Protein AF-A0A090XAC2-F1 (afdb_monomer_lite)

Foldseek 3Di:
DVVLQVLLVCQLVLLVVLLVQQPPDDPPNQVSLLVSLLVLLVNLLSLSHPLPDVSNLVNLVVLLVLLLDPPRDLSNNLSSLSSLLSNLVSLLVDPDDDPNLVSSVVSLLVNLVVLVVCLVVVVVSSVLSNLLNLLSLCSSCVVVLQPPPCDDSVNCSSLVSLVVQCPRPDVVSNVSNVVVVVVSVVVCVVVVDPVSVVVVVVSDDDDDPPPPVPDDPDD

Radius of gyration: 18.85 Å; chains: 1; bounding box: 32×55×41 Å

Structure (mmCIF, N/CA/C/O backbone):
data_AF-A0A090XAC2-F1
#
_entry.id   AF-A0A090XAC2-F1
#
loop_
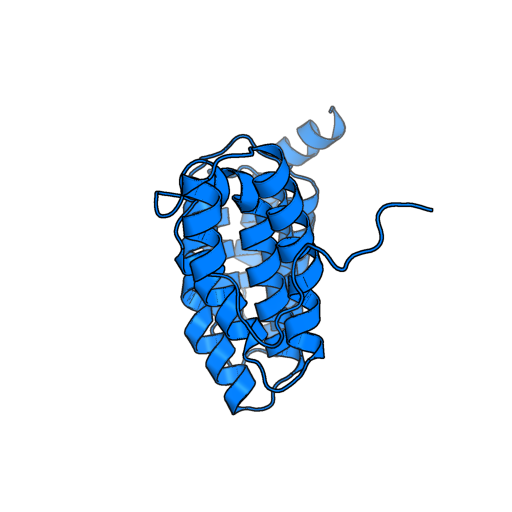_atom_site.group_PDB
_atom_site.id
_atom_site.type_symbol
_atom_site.label_atom_id
_atom_site.label_alt_id
_atom_site.label_comp_id
_atom_site.label_asym_id
_atom_site.label_entity_id
_atom_site.label_seq_id
_atom_site.pdbx_PDB_ins_code
_atom_site.Cartn_x
_atom_site.Cartn_y
_atom_site.Cartn_z
_atom_site.occupancy
_atom_site.B_iso_or_equiv
_atom_site.auth_seq_id
_atom_site.auth_comp_id
_atom_site.auth_asym_id
_atom_site.auth_atom_id
_atom_site.pdbx_PDB_model_num
ATOM 1 N N . ASN A 1 1 ? -3.288 13.180 22.551 1.00 72.00 1 ASN A N 1
ATOM 2 C CA . ASN A 1 1 ? -1.812 13.164 22.715 1.00 72.00 1 ASN A CA 1
ATOM 3 C C . ASN A 1 1 ? -1.368 14.506 22.179 1.00 72.00 1 ASN A C 1
ATOM 5 O O . ASN A 1 1 ? -1.498 14.713 20.980 1.00 72.00 1 ASN A O 1
ATOM 9 N N . GLU A 1 2 ? -0.973 15.429 23.055 1.00 82.00 2 GLU A N 1
ATOM 10 C CA . GLU A 1 2 ? -0.862 16.871 22.757 1.00 82.00 2 GLU A CA 1
ATOM 11 C C . GLU A 1 2 ? -0.012 17.164 21.508 1.00 82.00 2 GLU A C 1
ATOM 13 O O . GLU A 1 2 ? -0.343 18.029 20.703 1.00 82.00 2 GLU A O 1
ATOM 18 N N . VAL A 1 3 ? 1.032 16.365 21.275 1.00 85.62 3 VAL A N 1
ATOM 19 C CA . VAL A 1 3 ? 1.876 16.473 20.078 1.00 85.62 3 VAL A CA 1
ATOM 20 C C . VAL A 1 3 ? 1.097 16.151 18.797 1.00 85.62 3 VAL A C 1
ATOM 22 O O . VAL A 1 3 ? 1.146 16.926 17.850 1.00 85.62 3 VAL A O 1
ATOM 25 N N . ILE A 1 4 ? 0.334 15.055 18.754 1.00 86.50 4 ILE A N 1
ATOM 26 C CA . ILE A 1 4 ? -0.442 14.658 17.561 1.00 86.50 4 ILE A CA 1
ATOM 27 C C . ILE A 1 4 ? -1.494 15.723 17.219 1.00 86.50 4 ILE A C 1
ATOM 29 O O . ILE A 1 4 ? -1.725 16.019 16.047 1.00 86.50 4 ILE A O 1
ATOM 33 N N . GLU A 1 5 ? -2.085 16.355 18.232 1.00 86.81 5 GLU A N 1
ATOM 34 C CA . GLU A 1 5 ? -3.056 17.439 18.050 1.00 86.81 5 GLU A CA 1
ATOM 35 C C . GLU A 1 5 ? -2.420 18.661 17.371 1.00 86.81 5 GLU A C 1
ATOM 37 O O . GLU A 1 5 ? -3.006 19.216 16.441 1.00 86.81 5 GLU A O 1
ATOM 42 N N . ILE A 1 6 ? -1.188 19.027 17.746 1.00 90.25 6 ILE A N 1
ATOM 43 C CA . ILE A 1 6 ? -0.428 20.105 17.089 1.00 90.25 6 ILE A CA 1
ATOM 44 C C . ILE A 1 6 ? -0.129 19.756 15.625 1.00 90.25 6 ILE A C 1
ATOM 46 O O . ILE A 1 6 ? -0.307 20.594 14.741 1.00 90.25 6 ILE A O 1
ATOM 50 N N . PHE A 1 7 ? 0.285 18.519 15.338 1.00 90.62 7 PHE A N 1
ATOM 51 C CA . PHE A 1 7 ? 0.523 18.079 13.958 1.00 90.62 7 PHE A CA 1
ATOM 52 C C . PHE A 1 7 ? -0.768 18.103 13.129 1.00 90.62 7 PHE A C 1
ATOM 54 O O . PHE A 1 7 ? -0.762 18.549 11.982 1.00 90.62 7 PHE A O 1
ATOM 61 N N . THR A 1 8 ? -1.892 17.714 13.729 1.00 89.44 8 THR A N 1
ATOM 62 C CA . THR A 1 8 ? -3.201 17.717 13.063 1.00 89.44 8 THR A CA 1
ATOM 63 C C . THR A 1 8 ? -3.612 19.126 12.629 1.00 89.44 8 THR A C 1
ATOM 65 O O . THR A 1 8 ? -4.166 19.293 11.540 1.00 89.44 8 THR A O 1
ATOM 68 N N . GLN A 1 9 ? -3.282 20.156 13.420 1.00 91.00 9 GLN A N 1
ATOM 69 C CA . GLN A 1 9 ? -3.573 21.561 13.099 1.00 91.00 9 GLN A CA 1
ATOM 70 C C . GLN A 1 9 ? -2.829 22.076 11.860 1.00 91.00 9 GLN A C 1
ATOM 72 O O . GLN A 1 9 ? -3.341 22.965 11.180 1.00 91.00 9 GLN A O 1
ATOM 77 N N . VAL A 1 10 ? -1.641 21.532 11.570 1.00 92.94 10 VAL A N 1
ATOM 78 C CA . VAL A 1 10 ? -0.806 21.953 10.430 1.00 92.94 10 VAL A CA 1
ATOM 79 C C . VAL A 1 10 ? -0.877 20.995 9.229 1.00 92.94 10 VAL A C 1
ATOM 81 O O . VAL A 1 10 ? -0.249 21.233 8.196 1.00 92.94 10 VAL A O 1
ATOM 84 N N . SER A 1 11 ? -1.622 19.892 9.359 1.00 92.75 11 SER A N 1
ATOM 85 C CA . SER A 1 11 ? -1.677 18.813 8.364 1.00 92.75 11 SER A CA 1
ATOM 86 C C . SER A 1 11 ? -2.184 19.280 6.995 1.00 92.75 11 SER A C 1
ATOM 88 O O . SER A 1 11 ? -1.594 18.933 5.973 1.00 92.75 11 SER A O 1
ATOM 90 N N . SER A 1 12 ? -3.215 20.129 6.957 1.00 91.81 12 SER A N 1
ATOM 91 C CA . SER A 1 12 ? -3.799 20.628 5.704 1.00 91.81 12 SER A CA 1
ATOM 92 C C . SER A 1 12 ? -2.825 21.516 4.921 1.00 91.81 12 SER A C 1
ATOM 94 O O . SER A 1 12 ? -2.721 21.400 3.700 1.00 91.81 12 SER A O 1
ATOM 96 N N . GLN A 1 13 ? -2.037 22.353 5.605 1.00 94.06 13 GLN A N 1
ATOM 97 C CA . GLN A 1 13 ? -1.001 23.172 4.970 1.00 94.06 13 GLN A CA 1
ATOM 98 C C . GLN A 1 13 ? 0.112 22.297 4.389 1.00 94.06 13 GLN A C 1
ATOM 100 O O . GLN A 1 13 ? 0.636 22.595 3.315 1.00 94.06 13 GLN A O 1
ATOM 105 N N . VAL A 1 14 ? 0.460 21.201 5.069 1.00 95.38 14 VAL A N 1
ATOM 106 C CA . VAL A 1 14 ? 1.445 20.242 4.559 1.00 95.38 14 VAL A CA 1
ATOM 107 C C . VAL A 1 14 ? 0.913 19.523 3.325 1.00 95.38 14 VAL A C 1
ATOM 109 O O . VAL A 1 14 ? 1.613 19.477 2.318 1.00 95.38 14 VAL A O 1
ATOM 112 N N . VAL A 1 15 ? -0.322 19.024 3.349 1.00 94.50 15 VAL A N 1
ATOM 113 C CA . VAL A 1 15 ? -0.948 18.370 2.188 1.00 94.50 15 VAL A CA 1
ATOM 114 C C . VAL A 1 15 ? -0.987 19.314 0.978 1.00 94.50 15 VAL A C 1
ATOM 116 O O . VAL A 1 15 ? -0.597 18.921 -0.122 1.00 94.50 15 VAL A O 1
ATOM 119 N N . GLN A 1 16 ? -1.360 20.581 1.177 1.00 93.81 16 GLN A N 1
ATOM 120 C CA . GLN A 1 16 ? -1.344 21.599 0.117 1.00 93.81 16 GLN A CA 1
ATOM 121 C C . GLN A 1 16 ? 0.066 21.860 -0.429 1.00 93.81 16 GLN A C 1
ATOM 123 O O . GLN A 1 16 ? 0.254 21.957 -1.644 1.00 93.81 16 GLN A O 1
ATOM 128 N N . LEU A 1 17 ? 1.069 21.946 0.450 1.00 94.44 17 LEU A N 1
ATOM 129 C CA . LEU A 1 17 ? 2.465 22.099 0.044 1.00 94.44 17 LEU A CA 1
ATOM 130 C C . LEU A 1 17 ? 2.929 20.906 -0.800 1.00 94.44 17 LEU A C 1
ATOM 132 O O . LEU A 1 17 ? 3.567 21.102 -1.833 1.00 94.44 17 LEU A O 1
ATOM 136 N N . LEU A 1 18 ? 2.596 19.681 -0.387 1.00 95.31 18 LEU A N 1
ATOM 137 C CA . LEU A 1 18 ? 2.943 18.465 -1.121 1.00 95.31 18 LEU A CA 1
ATOM 138 C C . LEU A 1 18 ? 2.287 18.433 -2.511 1.00 95.31 18 LEU A C 1
ATOM 140 O O . LEU A 1 18 ? 2.971 18.106 -3.482 1.00 95.31 18 LEU A O 1
ATOM 144 N N . ASP A 1 19 ? 1.018 18.839 -2.637 1.00 93.00 19 ASP A N 1
ATOM 145 C CA . ASP A 1 19 ? 0.327 18.931 -3.936 1.00 93.00 19 ASP A CA 1
ATOM 146 C C . ASP A 1 19 ? 0.993 19.973 -4.855 1.00 93.00 19 ASP A C 1
ATOM 148 O O . ASP A 1 19 ? 1.300 19.689 -6.016 1.00 93.00 19 ASP A O 1
ATOM 152 N N . ALA A 1 20 ? 1.330 21.153 -4.326 1.00 92.44 20 ALA A N 1
ATOM 153 C CA . ALA A 1 20 ? 2.065 22.177 -5.072 1.00 92.44 20 ALA A CA 1
ATOM 154 C C . ALA A 1 20 ? 3.474 21.703 -5.489 1.00 92.44 20 ALA A C 1
ATOM 156 O O . ALA A 1 20 ? 3.952 21.990 -6.596 1.00 92.44 20 ALA A O 1
ATOM 157 N N . CYS A 1 21 ? 4.150 20.937 -4.627 1.00 92.38 21 CYS A N 1
ATOM 158 C CA . CYS A 1 21 ? 5.439 20.329 -4.935 1.00 92.38 21 CYS A CA 1
ATOM 159 C C . CYS A 1 21 ? 5.349 19.281 -6.047 1.00 92.38 21 CYS A C 1
ATOM 161 O O . CYS A 1 21 ? 6.326 19.145 -6.775 1.00 92.38 21 CYS A O 1
ATOM 163 N N . LEU A 1 22 ? 4.230 18.571 -6.223 1.00 89.88 22 LEU A N 1
ATOM 164 C CA . LEU A 1 22 ? 4.050 17.665 -7.366 1.00 89.88 22 LEU A CA 1
ATOM 165 C C . LEU A 1 22 ? 3.823 18.433 -8.675 1.00 89.88 22 LEU A C 1
ATOM 167 O O . LEU A 1 22 ? 4.396 18.077 -9.703 1.00 89.88 22 LEU A O 1
ATOM 171 N N . GLN A 1 23 ? 3.052 19.521 -8.640 1.00 86.69 23 GLN A N 1
ATOM 172 C CA . GLN A 1 23 ? 2.638 20.257 -9.846 1.00 86.69 23 GLN A CA 1
ATOM 173 C C . GLN A 1 23 ? 3.733 21.123 -10.486 1.00 86.69 23 GLN A C 1
ATOM 175 O O . GLN A 1 23 ? 3.682 21.419 -11.676 1.00 86.69 23 GLN A O 1
ATOM 180 N N . SER A 1 24 ? 4.735 21.548 -9.719 1.00 79.75 24 SER A N 1
ATOM 181 C CA . SER A 1 24 ? 5.757 22.526 -10.132 1.00 79.75 24 SER A CA 1
ATOM 182 C C . SER A 1 24 ? 6.845 21.935 -11.057 1.00 79.75 24 SER A C 1
ATOM 184 O O . SER A 1 24 ? 8.020 21.938 -10.709 1.00 79.75 24 SER A O 1
ATOM 186 N N . GLY A 1 25 ? 6.491 21.272 -12.160 1.00 61.94 25 GLY A N 1
ATOM 187 C CA . GLY A 1 25 ? 7.416 20.464 -12.983 1.00 61.94 25 GLY A CA 1
ATOM 188 C C . GLY A 1 25 ? 8.690 21.181 -13.474 1.00 61.94 25 GLY A C 1
ATOM 189 O O . GLY A 1 25 ? 8.605 22.216 -14.126 1.00 61.94 25 GLY A O 1
ATOM 190 N N . THR A 1 26 ? 9.867 20.598 -13.195 1.00 60.16 26 THR A N 1
ATOM 191 C CA . THR A 1 26 ? 11.190 20.890 -13.809 1.00 60.16 26 THR A CA 1
ATOM 192 C C . THR A 1 26 ? 12.039 19.599 -13.855 1.00 60.16 26 THR A C 1
ATOM 194 O O . THR A 1 26 ? 11.618 18.591 -13.286 1.00 60.16 26 THR A O 1
ATOM 197 N N . ASP A 1 27 ? 13.226 19.629 -14.489 1.00 53.84 27 ASP A N 1
ATOM 198 C CA . ASP A 1 27 ? 14.170 18.526 -14.828 1.00 53.84 27 ASP A CA 1
ATOM 199 C C . ASP A 1 27 ? 14.549 17.488 -13.727 1.00 53.84 27 ASP A C 1
ATOM 201 O O . ASP A 1 27 ? 15.339 16.580 -13.974 1.00 53.84 27 ASP A O 1
ATOM 205 N N . ASN A 1 28 ? 13.989 17.551 -12.512 1.00 61.62 28 ASN A N 1
ATOM 206 C CA . ASN A 1 28 ? 14.206 16.598 -11.407 1.00 61.62 28 ASN A CA 1
ATOM 207 C C . ASN A 1 28 ? 12.908 15.938 -10.896 1.00 61.62 28 ASN A C 1
ATOM 209 O O . ASN A 1 28 ? 12.759 15.682 -9.694 1.00 61.62 28 ASN A O 1
ATOM 213 N N . ASP A 1 29 ? 11.971 15.645 -11.798 1.00 81.38 29 ASP A N 1
ATOM 214 C CA . ASP A 1 29 ? 10.625 15.194 -11.434 1.00 81.38 29 ASP A CA 1
ATOM 215 C C . ASP A 1 29 ? 10.617 13.942 -10.530 1.00 81.38 29 ASP A C 1
ATOM 217 O O . ASP A 1 29 ? 10.002 13.947 -9.463 1.00 81.38 29 ASP A O 1
ATOM 221 N N . GLY A 1 30 ? 11.417 12.916 -10.851 1.00 89.38 30 GLY A N 1
ATOM 222 C CA . GLY A 1 30 ? 11.467 11.667 -10.077 1.00 89.38 30 GLY A CA 1
ATOM 223 C C . GLY A 1 30 ? 11.953 11.831 -8.628 1.00 89.38 30 GLY A C 1
ATOM 224 O O . GLY A 1 30 ? 11.275 11.419 -7.688 1.00 89.38 30 GLY A O 1
ATOM 225 N N . LYS A 1 31 ? 13.100 12.490 -8.403 1.00 91.62 31 LYS A N 1
ATOM 226 C CA . LYS A 1 31 ? 13.650 12.689 -7.042 1.00 91.62 31 LYS A CA 1
ATOM 227 C C . LYS A 1 31 ? 12.705 13.493 -6.157 1.00 91.62 31 LYS A C 1
ATOM 229 O O . LYS A 1 31 ? 12.607 13.247 -4.955 1.00 91.62 31 LYS A O 1
ATOM 234 N N . ARG A 1 32 ? 12.031 14.475 -6.747 1.00 92.06 32 ARG A N 1
ATOM 235 C CA . ARG A 1 32 ? 11.054 15.303 -6.053 1.00 92.06 32 ARG A CA 1
ATOM 236 C C . ARG A 1 32 ? 9.803 14.506 -5.699 1.00 92.06 32 ARG A C 1
ATOM 238 O O . ARG A 1 32 ? 9.406 14.547 -4.539 1.00 92.06 32 ARG A O 1
ATOM 245 N N . ARG A 1 33 ? 9.241 13.741 -6.642 1.00 94.38 33 ARG A N 1
ATOM 246 C CA . ARG A 1 33 ? 8.111 12.835 -6.379 1.00 94.38 33 ARG A CA 1
ATOM 247 C C . ARG A 1 33 ? 8.427 11.862 -5.245 1.00 94.38 33 ARG A C 1
ATOM 249 O O . ARG A 1 33 ? 7.656 11.775 -4.299 1.00 94.38 33 ARG A O 1
ATOM 256 N N . ALA A 1 34 ? 9.608 11.241 -5.261 1.00 96.50 34 ALA A N 1
ATOM 257 C CA . ALA A 1 34 ? 10.043 10.353 -4.182 1.00 96.50 34 ALA A CA 1
ATOM 258 C C . ALA A 1 34 ? 10.083 11.059 -2.811 1.00 96.50 34 ALA A C 1
ATOM 260 O O . ALA A 1 34 ? 9.644 10.497 -1.813 1.00 96.50 34 ALA A O 1
ATOM 261 N N . ARG A 1 35 ? 10.565 12.311 -2.738 1.00 96.19 35 ARG A N 1
ATOM 262 C CA . ARG A 1 35 ? 10.546 13.097 -1.487 1.00 96.19 35 ARG A CA 1
ATOM 263 C C . ARG A 1 35 ? 9.130 13.430 -1.028 1.00 96.19 35 ARG A C 1
ATOM 265 O O . ARG A 1 35 ? 8.871 13.360 0.169 1.00 96.19 35 ARG A O 1
ATOM 272 N N . VAL A 1 36 ? 8.238 13.776 -1.956 1.00 96.69 36 VAL A N 1
ATOM 273 C CA . VAL A 1 36 ? 6.827 14.032 -1.641 1.00 96.69 36 VAL A CA 1
ATOM 274 C C . VAL A 1 36 ? 6.176 12.778 -1.062 1.00 96.69 36 VAL A C 1
ATOM 276 O O . VAL A 1 36 ? 5.577 12.860 0.005 1.00 96.69 36 VAL A O 1
ATOM 279 N N . PHE A 1 37 ? 6.354 11.618 -1.699 1.00 98.06 37 PHE A N 1
ATOM 280 C CA . PHE A 1 37 ? 5.763 10.359 -1.235 1.00 98.06 37 PHE A CA 1
ATOM 281 C C . PHE A 1 37 ? 6.326 9.912 0.115 1.00 98.06 37 PHE A C 1
ATOM 283 O O . PHE A 1 37 ? 5.558 9.542 0.994 1.00 98.06 37 PHE A O 1
ATOM 290 N N . ARG A 1 38 ? 7.640 10.045 0.342 1.00 98.31 38 ARG A N 1
ATOM 291 C CA . ARG A 1 38 ? 8.237 9.770 1.663 1.00 98.31 38 ARG A CA 1
ATOM 292 C C . ARG A 1 38 ? 7.702 10.696 2.747 1.00 98.31 38 ARG A C 1
ATOM 294 O O . ARG A 1 38 ? 7.438 10.244 3.855 1.00 98.31 38 ARG A O 1
ATOM 301 N N . CYS A 1 39 ? 7.545 11.984 2.435 1.00 97.69 39 CYS A N 1
ATOM 302 C CA . CYS A 1 39 ? 6.957 12.932 3.374 1.00 97.69 39 CYS A CA 1
ATOM 303 C C . CYS A 1 39 ? 5.521 12.515 3.702 1.00 97.69 39 CYS A C 1
ATOM 305 O O . CYS A 1 39 ? 5.193 12.341 4.869 1.00 97.69 39 CYS A O 1
ATOM 307 N N . LEU A 1 40 ? 4.700 12.253 2.685 1.00 97.25 40 LEU A N 1
ATOM 308 C CA . LEU A 1 40 ? 3.324 11.805 2.877 1.00 97.25 40 LEU A CA 1
ATOM 309 C C . LEU A 1 40 ? 3.236 10.513 3.711 1.00 97.25 40 LEU A C 1
ATOM 311 O O . LEU A 1 40 ? 2.465 10.461 4.665 1.00 97.25 40 LEU A O 1
ATOM 315 N N . GLY A 1 41 ? 4.067 9.509 3.414 1.00 97.25 41 GLY A N 1
ATOM 316 C CA . GLY A 1 41 ? 4.158 8.264 4.184 1.00 97.25 41 GLY A CA 1
ATOM 317 C C . GLY A 1 41 ? 4.533 8.496 5.647 1.00 97.25 41 GLY A C 1
ATOM 318 O O . GLY A 1 41 ? 3.921 7.923 6.545 1.00 97.25 41 GLY A O 1
ATOM 319 N N . SER A 1 42 ? 5.474 9.410 5.903 1.00 96.81 42 SER A N 1
ATOM 320 C CA . SER A 1 42 ? 5.836 9.821 7.264 1.00 96.81 42 SER A CA 1
ATOM 321 C C . SER A 1 42 ? 4.641 10.430 8.010 1.00 96.81 42 SER A C 1
ATOM 323 O O . SER A 1 42 ? 4.404 10.088 9.166 1.00 96.81 42 SER A O 1
ATOM 325 N N . TRP A 1 43 ? 3.829 11.256 7.349 1.00 95.75 43 TRP A N 1
ATOM 326 C CA . TRP A 1 43 ? 2.603 11.806 7.938 1.00 95.75 43 TRP A CA 1
ATOM 327 C C . TRP A 1 43 ? 1.517 10.754 8.204 1.00 95.75 43 TRP A C 1
ATOM 329 O O . TRP A 1 43 ? 0.842 10.846 9.231 1.00 95.75 43 TRP A O 1
ATOM 339 N N . PHE A 1 44 ? 1.382 9.734 7.348 1.00 94.44 44 PHE A N 1
ATOM 340 C CA . PHE A 1 44 ? 0.522 8.579 7.630 1.00 94.44 44 PHE A CA 1
ATOM 341 C C . PHE A 1 44 ? 0.988 7.823 8.877 1.00 94.44 44 PHE A C 1
ATOM 343 O O . PHE A 1 44 ? 0.168 7.562 9.751 1.00 94.44 44 PHE A O 1
ATOM 350 N N . SER A 1 45 ? 2.295 7.569 9.012 1.00 93.25 45 SER A N 1
ATOM 351 C CA . SER A 1 45 ? 2.854 6.852 10.172 1.00 93.25 45 SER A CA 1
ATOM 352 C C . SER A 1 45 ? 2.650 7.579 11.509 1.00 93.25 45 SER A C 1
ATOM 354 O O . SER A 1 45 ? 2.569 6.946 12.554 1.00 93.25 45 SER A O 1
ATOM 356 N N . VAL A 1 46 ? 2.539 8.913 11.491 1.00 92.12 46 VAL A N 1
ATOM 357 C CA . VAL A 1 46 ? 2.237 9.715 12.690 1.00 92.12 46 VAL A CA 1
ATOM 358 C C . VAL A 1 46 ? 0.741 9.676 13.041 1.00 92.12 46 VAL A C 1
ATOM 360 O O . VAL A 1 46 ? 0.378 9.929 14.188 1.00 92.12 46 VAL A O 1
ATOM 363 N N . GLY A 1 47 ? -0.136 9.396 12.071 1.00 90.06 47 GLY A N 1
ATOM 364 C CA . GLY A 1 47 ? -1.589 9.385 12.268 1.00 90.06 47 GLY A CA 1
ATOM 365 C C . GLY A 1 47 ? -2.208 10.770 12.492 1.00 90.06 47 GLY A C 1
ATOM 366 O O . GLY A 1 47 ? -3.273 10.878 13.091 1.00 90.06 47 GLY A O 1
ATOM 367 N N . ALA A 1 48 ? -1.549 11.840 12.029 1.00 89.12 48 ALA A N 1
ATOM 368 C CA . ALA A 1 48 ? -1.983 13.230 12.233 1.00 89.12 48 ALA A CA 1
ATOM 369 C C . ALA A 1 48 ? -2.618 13.884 10.987 1.00 89.12 48 ALA A C 1
ATOM 371 O O . ALA A 1 48 ? -2.758 15.106 10.929 1.00 89.12 48 ALA A O 1
ATOM 372 N N . LEU A 1 49 ? -2.957 13.103 9.958 1.00 89.56 49 LEU A N 1
ATOM 373 C CA . LEU A 1 49 ? -3.587 13.612 8.737 1.00 89.56 49 LEU A CA 1
ATOM 374 C C . LEU A 1 49 ? -5.106 13.746 8.894 1.00 89.56 49 LEU A C 1
ATOM 376 O O . LEU A 1 49 ? -5.762 12.885 9.477 1.00 89.56 49 LEU A O 1
ATOM 380 N N . GLN A 1 50 ? -5.672 14.792 8.290 1.00 87.62 50 GLN A N 1
ATOM 381 C CA . GLN A 1 50 ? -7.116 14.905 8.078 1.00 87.62 50 GLN A CA 1
ATOM 382 C C . GLN A 1 50 ? -7.525 13.971 6.934 1.00 87.62 50 GLN A C 1
ATOM 384 O O . GLN A 1 50 ? -7.272 14.249 5.763 1.00 87.62 50 GLN A O 1
ATOM 389 N N . LEU A 1 51 ? -8.097 12.817 7.285 1.00 87.00 51 LEU A N 1
ATOM 390 C CA . LEU A 1 51 ? -8.357 11.722 6.340 1.00 87.00 51 LEU A CA 1
ATOM 391 C C . LEU A 1 51 ? -9.501 12.016 5.354 1.00 87.00 51 LEU A C 1
ATOM 393 O O . LEU A 1 51 ? -9.673 11.284 4.383 1.00 87.00 51 LEU A O 1
ATOM 397 N N . ASP A 1 52 ? -10.283 13.064 5.601 1.00 84.50 52 ASP A N 1
ATOM 398 C CA . ASP A 1 52 ? -11.363 13.567 4.753 1.00 84.50 52 ASP A CA 1
ATOM 399 C C . ASP A 1 52 ? -10.922 14.694 3.796 1.00 84.50 52 ASP A C 1
ATOM 401 O O . ASP A 1 52 ? -11.727 15.149 2.979 1.00 84.50 52 ASP A O 1
ATOM 405 N N . ASP A 1 53 ? -9.651 15.118 3.837 1.00 85.75 53 ASP A N 1
ATOM 406 C CA . ASP A 1 53 ? -9.119 16.159 2.950 1.00 85.75 53 ASP A CA 1
ATOM 407 C C . ASP A 1 53 ? -9.108 15.681 1.477 1.00 85.75 53 ASP A C 1
ATOM 409 O O . ASP A 1 53 ? -8.426 14.710 1.130 1.00 85.75 53 ASP A O 1
ATOM 413 N N . PRO A 1 54 ? -9.803 16.362 0.546 1.00 86.12 54 PRO A N 1
ATOM 414 C CA . PRO A 1 54 ? -9.802 15.983 -0.868 1.00 86.12 54 PRO A CA 1
ATOM 415 C C . PRO A 1 54 ? -8.413 16.056 -1.523 1.00 86.12 54 PRO A C 1
ATOM 417 O O . PRO A 1 54 ? -8.135 15.310 -2.467 1.00 86.12 54 PRO A O 1
ATOM 420 N N . ASN A 1 55 ? -7.520 16.920 -1.033 1.00 89.38 55 ASN A N 1
ATOM 421 C CA . ASN A 1 55 ? -6.152 17.002 -1.538 1.00 89.38 55 ASN A CA 1
ATOM 422 C C . ASN A 1 55 ? -5.344 15.756 -1.159 1.00 89.38 55 ASN A C 1
ATOM 424 O O . ASN A 1 55 ? -4.491 15.328 -1.936 1.00 89.38 55 ASN A O 1
ATOM 428 N N . LEU A 1 56 ? -5.650 15.121 -0.023 1.00 91.06 56 LEU A N 1
ATOM 429 C CA . LEU A 1 56 ? -5.041 13.850 0.363 1.00 91.06 56 LEU A CA 1
ATOM 430 C C . LEU A 1 56 ? -5.396 12.746 -0.640 1.00 91.06 56 LEU A C 1
ATOM 432 O O . LEU A 1 56 ? -4.512 12.021 -1.096 1.00 91.06 56 LEU A O 1
ATOM 436 N N . HIS A 1 57 ? -6.664 12.653 -1.051 1.00 89.62 57 HIS A N 1
ATOM 437 C CA . HIS A 1 57 ? -7.090 11.687 -2.069 1.00 89.62 57 HIS A CA 1
ATOM 438 C C . HIS A 1 57 ? -6.401 11.918 -3.419 1.00 89.62 57 HIS A C 1
ATOM 440 O O . HIS A 1 57 ? -6.009 10.961 -4.088 1.00 89.62 57 HIS A O 1
ATOM 446 N N . LYS A 1 58 ? -6.198 13.180 -3.809 1.00 91.00 58 LYS A N 1
ATOM 447 C CA . LYS A 1 58 ? -5.445 13.526 -5.021 1.00 91.00 58 LYS A CA 1
ATOM 448 C C . LYS A 1 58 ? -3.977 13.097 -4.927 1.00 91.00 58 LYS A C 1
ATOM 450 O O . LYS A 1 58 ? -3.452 12.526 -5.882 1.00 91.00 58 LYS A O 1
ATOM 455 N N . LEU A 1 59 ? -3.330 13.327 -3.782 1.00 94.69 59 LEU A N 1
ATOM 456 C CA . LEU A 1 59 ? -1.962 12.864 -3.535 1.00 94.69 59 LEU A CA 1
ATOM 457 C C . LEU A 1 59 ? -1.863 11.337 -3.611 1.00 94.69 59 LEU A C 1
ATOM 459 O O . LEU A 1 59 ? -0.963 10.826 -4.273 1.00 94.69 59 LEU A O 1
ATOM 463 N N . LEU A 1 60 ? -2.805 10.612 -3.000 1.00 95.62 60 LEU A N 1
ATOM 464 C CA . LEU A 1 60 ? -2.878 9.150 -3.098 1.00 95.62 60 LEU A CA 1
ATOM 465 C C . LEU A 1 60 ? -3.044 8.682 -4.547 1.00 95.62 60 LEU A C 1
ATOM 467 O O . LEU A 1 60 ? -2.385 7.728 -4.953 1.00 95.62 60 LEU A O 1
ATOM 471 N N . GLY A 1 61 ? -3.844 9.387 -5.352 1.00 95.44 61 GLY A N 1
ATOM 472 C CA . GLY A 1 61 ? -3.939 9.139 -6.791 1.00 95.44 61 GLY A CA 1
ATOM 473 C C . GLY A 1 61 ? -2.574 9.195 -7.487 1.00 95.44 61 GLY A C 1
ATOM 474 O O . GLY A 1 61 ? -2.222 8.274 -8.218 1.00 95.44 61 GLY A O 1
ATOM 475 N N . ALA A 1 62 ? -1.760 10.212 -7.189 1.00 95.81 62 ALA A N 1
ATOM 476 C CA . ALA A 1 62 ? -0.410 10.341 -7.748 1.00 95.81 62 ALA A CA 1
ATOM 477 C C . ALA A 1 62 ? 0.572 9.256 -7.256 1.00 95.81 62 ALA A C 1
ATOM 479 O O . ALA A 1 62 ? 1.524 8.920 -7.971 1.00 95.81 62 ALA A O 1
ATOM 480 N N . VAL A 1 63 ? 0.364 8.718 -6.047 1.00 97.88 63 VAL A N 1
ATOM 481 C CA . VAL A 1 63 ? 1.126 7.579 -5.501 1.00 97.88 63 VAL A CA 1
ATOM 482 C C . VAL A 1 63 ? 0.767 6.294 -6.255 1.00 97.88 63 VAL A C 1
ATOM 484 O O . VAL A 1 63 ? 1.664 5.615 -6.751 1.00 97.88 63 VAL A O 1
ATOM 487 N N . PHE A 1 64 ? -0.524 5.988 -6.429 1.00 98.19 64 PHE A N 1
ATOM 488 C CA . PHE A 1 64 ? -0.969 4.819 -7.201 1.00 98.19 64 PHE A CA 1
ATOM 489 C C . PHE A 1 64 ? -0.605 4.918 -8.688 1.00 98.19 64 PHE A C 1
ATOM 491 O O . PHE A 1 64 ? -0.215 3.921 -9.295 1.00 98.19 64 PHE A O 1
ATOM 498 N N . GLU A 1 65 ? -0.636 6.114 -9.278 1.00 96.38 65 GLU A N 1
ATOM 499 C CA . GLU A 1 65 ? -0.119 6.351 -10.632 1.00 96.38 65 GLU A CA 1
ATOM 500 C C . GLU A 1 65 ? 1.382 6.026 -10.727 1.00 96.38 65 GLU A C 1
ATOM 502 O O . GLU A 1 65 ? 1.855 5.469 -11.716 1.00 96.38 65 GLU A O 1
ATOM 507 N 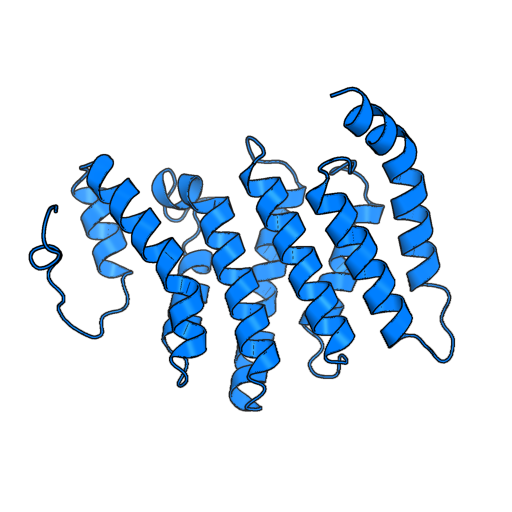N . ALA A 1 66 ? 2.158 6.335 -9.682 1.00 96.62 66 ALA A N 1
ATOM 508 C CA . ALA A 1 66 ? 3.573 5.978 -9.628 1.00 96.62 66 ALA A CA 1
ATOM 509 C C . ALA A 1 66 ? 3.793 4.462 -9.617 1.00 96.62 66 ALA A C 1
ATOM 511 O O . ALA A 1 66 ? 4.695 3.981 -10.300 1.00 96.62 66 ALA A O 1
ATOM 512 N N . LEU A 1 67 ? 2.977 3.745 -8.842 1.00 98.12 67 LEU A N 1
ATOM 513 C CA . LEU A 1 67 ? 3.042 2.293 -8.708 1.00 98.12 67 LEU A CA 1
ATOM 514 C C . LEU A 1 67 ? 2.615 1.605 -10.005 1.00 98.12 67 LEU A C 1
ATOM 516 O O . LEU A 1 67 ? 3.339 0.761 -10.504 1.00 98.12 67 LEU A O 1
ATOM 520 N N . THR A 1 68 ? 1.515 2.028 -10.624 1.00 97.00 68 THR A N 1
ATOM 521 C CA . THR A 1 68 ? 1.035 1.446 -11.893 1.00 97.00 68 THR A CA 1
ATOM 522 C C . THR A 1 68 ? 1.943 1.737 -13.092 1.00 97.00 68 THR A C 1
ATOM 524 O O . THR A 1 68 ? 1.925 0.998 -14.078 1.00 97.00 68 THR A O 1
ATOM 527 N N . ASN A 1 69 ? 2.767 2.785 -13.029 1.00 93.62 69 ASN A N 1
ATOM 528 C CA . ASN A 1 69 ? 3.702 3.128 -14.094 1.00 93.62 69 ASN A CA 1
ATOM 529 C C . ASN A 1 69 ? 4.971 2.255 -14.046 1.00 93.62 69 ASN A C 1
ATOM 531 O O . ASN A 1 69 ? 5.898 2.510 -13.269 1.00 93.62 69 ASN A O 1
ATOM 535 N N . THR A 1 70 ? 5.065 1.289 -14.965 1.00 89.75 70 THR A N 1
ATOM 536 C CA . THR A 1 70 ? 6.216 0.376 -15.121 1.00 89.75 70 THR A CA 1
ATOM 537 C C . THR A 1 70 ? 7.521 1.082 -15.510 1.00 89.75 70 THR A C 1
ATOM 539 O O . THR A 1 70 ? 8.599 0.500 -15.403 1.00 89.75 70 THR A O 1
ATOM 542 N N . SER A 1 71 ? 7.471 2.342 -15.940 1.00 89.12 71 SER A N 1
ATOM 543 C CA . SER A 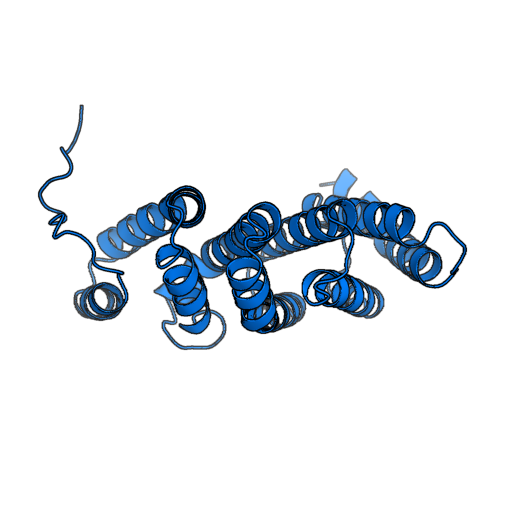1 71 ? 8.647 3.164 -16.260 1.00 89.12 71 SER A CA 1
ATOM 544 C C . SER A 1 71 ? 9.074 4.089 -15.112 1.00 89.12 71 SER A C 1
ATOM 546 O O . SER A 1 71 ? 10.011 4.872 -15.273 1.00 89.12 71 SER A O 1
ATOM 548 N N . SER A 1 72 ? 8.415 4.031 -13.950 1.00 92.06 72 SER A N 1
ATOM 549 C CA . SER A 1 72 ? 8.804 4.818 -12.775 1.00 92.06 72 SER A CA 1
ATOM 550 C C . SER A 1 72 ? 10.200 4.427 -12.271 1.00 92.06 72 SER A C 1
ATOM 552 O O . SER A 1 72 ? 10.569 3.259 -12.248 1.00 92.06 72 SER A O 1
ATOM 554 N N . SER A 1 73 ? 11.024 5.386 -11.842 1.00 94.56 73 SER A N 1
ATOM 555 C CA . SER A 1 73 ? 12.336 5.032 -11.273 1.00 94.56 73 SER A CA 1
ATOM 556 C C . SER A 1 73 ? 12.169 4.186 -10.003 1.00 94.56 73 SER A C 1
ATOM 558 O O . SER A 1 73 ? 11.250 4.469 -9.229 1.00 94.56 73 SER A O 1
ATOM 560 N N . SER A 1 74 ? 13.096 3.268 -9.711 1.00 95.81 74 SER A N 1
ATOM 561 C CA . SER A 1 74 ? 13.050 2.427 -8.499 1.00 95.81 74 SER A CA 1
ATOM 562 C C . SER A 1 74 ? 12.875 3.254 -7.220 1.00 95.81 74 SER A C 1
ATOM 564 O O . SER A 1 74 ? 12.028 2.941 -6.397 1.00 95.81 74 SER A O 1
ATOM 566 N N . SER A 1 75 ? 13.554 4.405 -7.116 1.00 96.62 75 SER A N 1
ATOM 567 C CA . SER A 1 75 ? 13.432 5.301 -5.952 1.00 96.62 75 SER A CA 1
ATOM 568 C C . SER A 1 75 ? 12.036 5.908 -5.746 1.00 96.62 75 SER A C 1
ATOM 570 O O . SER A 1 75 ? 11.672 6.255 -4.624 1.00 96.62 75 SER A O 1
ATOM 572 N N . VAL A 1 76 ? 11.274 6.089 -6.830 1.00 97.25 76 VAL A N 1
ATOM 573 C CA . VAL A 1 76 ? 9.898 6.604 -6.787 1.00 97.25 76 VAL A CA 1
ATOM 574 C C . VAL A 1 76 ? 8.944 5.474 -6.442 1.00 97.25 76 VAL A C 1
ATOM 576 O O . VAL A 1 76 ? 8.056 5.678 -5.624 1.00 97.25 76 VAL A O 1
ATOM 579 N N . HIS A 1 77 ? 9.149 4.302 -7.043 1.00 98.31 77 HIS A N 1
ATOM 580 C CA . HIS A 1 77 ? 8.352 3.112 -6.779 1.00 98.31 77 HIS A CA 1
ATOM 581 C C . HIS A 1 77 ? 8.470 2.667 -5.314 1.00 98.31 77 HIS A C 1
ATOM 583 O O . HIS A 1 77 ? 7.456 2.484 -4.649 1.00 98.31 77 HIS A O 1
ATOM 589 N N . GLU A 1 78 ? 9.689 2.585 -4.781 1.00 98.38 78 GLU A N 1
ATOM 590 C CA . GLU A 1 78 ? 9.960 2.267 -3.373 1.00 98.38 78 GLU A CA 1
ATOM 591 C C . GLU A 1 78 ? 9.293 3.287 -2.437 1.00 98.38 78 GLU A C 1
ATOM 593 O O . GLU A 1 78 ? 8.510 2.921 -1.566 1.00 98.38 78 GLU A O 1
ATOM 598 N N . ALA A 1 79 ? 9.499 4.588 -2.686 1.00 98.56 79 ALA A N 1
ATOM 599 C CA . ALA A 1 79 ? 8.881 5.650 -1.892 1.00 98.56 79 ALA A CA 1
ATOM 600 C C . ALA A 1 79 ? 7.343 5.620 -1.931 1.00 98.56 79 ALA A C 1
ATOM 602 O O . ALA A 1 79 ? 6.695 5.935 -0.934 1.00 98.56 79 ALA A O 1
ATOM 603 N N . ALA A 1 80 ? 6.757 5.280 -3.081 1.00 98.62 80 ALA A N 1
ATOM 604 C CA . ALA A 1 80 ? 5.317 5.117 -3.227 1.00 98.62 80 ALA A CA 1
ATOM 605 C C . ALA A 1 80 ? 4.815 3.878 -2.470 1.00 98.62 80 ALA A C 1
ATOM 607 O O . ALA A 1 80 ? 3.793 3.955 -1.793 1.00 98.62 80 ALA A O 1
ATOM 608 N N . SER A 1 81 ? 5.560 2.774 -2.529 1.00 98.69 81 SER A N 1
ATOM 609 C CA . SER A 1 81 ? 5.223 1.519 -1.851 1.00 98.69 81 SER A CA 1
ATOM 610 C C . SER A 1 81 ? 5.222 1.694 -0.336 1.00 98.69 81 SER A C 1
ATOM 612 O O . SER A 1 81 ? 4.216 1.413 0.312 1.00 98.69 81 SER A O 1
ATOM 614 N N . ASP A 1 82 ? 6.286 2.282 0.218 1.00 98.62 82 ASP A N 1
ATOM 615 C CA . ASP A 1 82 ? 6.371 2.588 1.648 1.00 98.62 82 ASP A CA 1
ATOM 616 C C . ASP A 1 82 ? 5.272 3.568 2.088 1.00 98.62 82 ASP A C 1
ATOM 618 O O . ASP A 1 82 ? 4.723 3.449 3.184 1.00 98.62 82 ASP A O 1
ATOM 622 N N . CYS A 1 83 ? 4.913 4.542 1.243 1.00 98.56 83 CYS A N 1
ATOM 623 C CA . CYS A 1 83 ? 3.809 5.458 1.531 1.00 98.56 83 CYS A CA 1
ATOM 624 C C . CYS A 1 83 ? 2.471 4.715 1.659 1.00 98.56 83 CYS A C 1
ATOM 626 O O . CYS A 1 83 ? 1.709 5.009 2.580 1.00 98.56 83 CYS A O 1
ATOM 628 N N . ILE A 1 84 ? 2.185 3.764 0.763 1.00 98.50 84 ILE A N 1
ATOM 629 C CA . ILE A 1 84 ? 0.952 2.970 0.819 1.00 98.50 84 ILE A CA 1
ATOM 630 C C . ILE A 1 84 ? 0.959 2.024 2.019 1.00 98.50 84 ILE A C 1
ATOM 632 O O . ILE A 1 84 ? -0.046 1.979 2.722 1.00 98.50 84 ILE A O 1
ATOM 636 N N . CYS A 1 85 ? 2.069 1.347 2.323 1.00 98.44 85 CYS A N 1
ATOM 637 C CA . CYS A 1 85 ? 2.163 0.513 3.527 1.00 98.44 85 CYS A CA 1
ATOM 638 C C . CYS A 1 85 ? 1.862 1.314 4.805 1.00 98.44 85 CYS A C 1
ATOM 640 O O . CYS A 1 85 ? 1.039 0.895 5.611 1.00 98.44 85 CYS A O 1
ATOM 642 N N . ASN A 1 86 ? 2.432 2.517 4.951 1.00 97.44 86 ASN A N 1
ATOM 643 C CA . ASN A 1 86 ? 2.132 3.387 6.096 1.00 97.44 86 ASN A CA 1
ATOM 644 C C . ASN A 1 86 ? 0.653 3.813 6.153 1.00 97.44 86 ASN A C 1
ATOM 646 O O . ASN A 1 86 ? 0.076 3.903 7.235 1.00 97.44 86 ASN A O 1
ATOM 650 N N . ALA A 1 87 ? 0.026 4.075 5.003 1.00 95.75 87 ALA A N 1
ATOM 651 C CA . ALA A 1 87 ? -1.396 4.410 4.945 1.00 95.75 87 ALA A CA 1
ATOM 652 C C . ALA A 1 87 ? -2.291 3.212 5.315 1.00 95.75 87 ALA A C 1
ATOM 654 O O . ALA A 1 87 ? -3.318 3.391 5.972 1.00 95.75 87 ALA A O 1
ATOM 655 N N . LEU A 1 88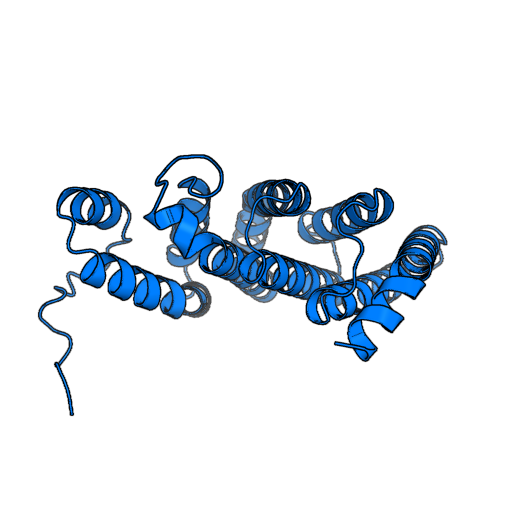 ? -1.902 2.000 4.908 1.00 96.12 88 LEU A N 1
ATOM 656 C CA . LEU A 1 88 ? -2.596 0.754 5.233 1.00 96.12 88 LEU A CA 1
ATOM 657 C C . LEU A 1 88 ? -2.514 0.445 6.735 1.00 96.12 88 LEU A C 1
ATOM 659 O O . LEU A 1 88 ? -3.557 0.250 7.361 1.00 96.12 88 LEU A O 1
ATOM 663 N N . LEU A 1 89 ? -1.319 0.544 7.327 1.00 94.12 89 LEU A N 1
ATOM 664 C CA . LEU A 1 89 ? -1.115 0.411 8.774 1.00 94.12 89 LEU A CA 1
ATOM 665 C C . LEU A 1 89 ? -2.040 1.344 9.561 1.00 94.12 89 LEU A C 1
ATOM 667 O O . LEU A 1 89 ? -2.776 0.894 10.439 1.00 94.12 89 LEU A O 1
ATOM 671 N N . LEU A 1 90 ? -2.081 2.629 9.182 1.00 92.12 90 LEU A N 1
ATOM 672 C CA . LEU A 1 90 ? -2.940 3.616 9.838 1.00 92.12 90 LEU A CA 1
ATOM 673 C C . LEU A 1 90 ? -4.409 3.193 9.812 1.00 92.12 90 LEU A C 1
ATOM 675 O O . LEU A 1 90 ? -5.095 3.277 10.830 1.00 92.12 90 LEU A O 1
ATOM 679 N N . ILE A 1 91 ? -4.916 2.738 8.660 1.00 89.75 91 ILE A N 1
ATOM 680 C CA . ILE A 1 91 ? -6.308 2.300 8.616 1.00 89.75 91 ILE A CA 1
ATOM 681 C C . ILE A 1 91 ? -6.486 1.077 9.531 1.00 89.75 91 ILE A C 1
ATOM 683 O O . ILE A 1 91 ? -7.482 1.043 10.246 1.00 89.75 91 ILE A O 1
ATOM 687 N N . GLY A 1 92 ? -5.559 0.112 9.555 1.00 87.06 92 GLY A N 1
ATOM 688 C CA . GLY A 1 92 ? -5.608 -1.074 10.426 1.00 87.06 92 GLY A CA 1
ATOM 689 C C . GLY A 1 92 ? -5.718 -0.769 11.928 1.00 87.06 92 GLY A C 1
ATOM 690 O O . GLY A 1 92 ? -6.346 -1.532 12.655 1.00 87.06 92 GLY A O 1
ATOM 691 N N . GLU A 1 93 ? -5.185 0.366 12.381 1.00 84.62 93 GLU A N 1
ATOM 692 C CA . GLU A 1 93 ? -5.266 0.816 13.779 1.00 84.62 93 GLU A CA 1
ATOM 693 C C . GLU A 1 93 ? -6.568 1.570 14.117 1.00 84.62 93 GLU A C 1
ATOM 695 O O . GLU A 1 93 ? -6.946 1.691 15.284 1.00 84.62 93 GLU A O 1
ATOM 700 N N . THR A 1 94 ? -7.276 2.085 13.109 1.00 76.31 94 THR A N 1
ATOM 701 C CA . THR A 1 94 ? -8.533 2.830 13.296 1.00 76.31 94 THR A CA 1
ATOM 702 C C . THR A 1 94 ? -9.754 1.905 13.273 1.00 76.31 94 THR A C 1
ATOM 704 O O . THR A 1 94 ? -9.830 0.977 12.471 1.00 76.31 94 THR A O 1
ATOM 707 N N . SER A 1 95 ? -10.771 2.177 14.100 1.00 65.31 95 SER A N 1
ATOM 708 C CA . SER A 1 95 ? -12.060 1.472 14.029 1.00 65.31 95 SER A CA 1
ATOM 709 C C . SER A 1 95 ? -12.808 1.866 12.736 1.00 65.31 95 SER A C 1
ATOM 711 O O . SER A 1 95 ? -13.457 2.913 12.690 1.00 65.31 95 SER A O 1
ATOM 713 N N . LYS A 1 96 ? -12.657 1.083 11.659 1.00 61.69 96 LYS A N 1
ATOM 714 C CA . LYS A 1 96 ? -13.184 1.333 10.292 1.00 61.69 96 LYS A CA 1
ATOM 715 C C . LYS A 1 96 ? -14.726 1.238 10.187 1.00 61.69 96 LYS A C 1
ATOM 717 O O . LYS A 1 96 ? -15.327 0.586 11.038 1.00 61.69 96 LYS A O 1
ATOM 722 N N . PRO A 1 97 ? -15.381 1.828 9.146 1.00 54.81 97 PRO A N 1
ATOM 723 C CA . PRO A 1 97 ? -14.814 2.352 7.895 1.00 54.81 97 PRO A CA 1
ATOM 724 C C . PRO A 1 97 ? -14.911 3.877 7.707 1.00 54.81 97 PRO A C 1
ATOM 726 O O . PRO A 1 97 ? -15.993 4.460 7.633 1.00 54.81 97 PRO A O 1
ATOM 729 N N . ALA A 1 98 ? -13.743 4.496 7.507 1.00 71.94 98 ALA A N 1
ATOM 730 C CA . ALA A 1 98 ? -13.591 5.830 6.931 1.00 71.94 98 ALA A CA 1
ATOM 731 C C . ALA A 1 98 ? -13.472 5.739 5.388 1.00 71.94 98 ALA A C 1
ATOM 733 O O . ALA A 1 98 ? -12.917 4.753 4.892 1.00 71.94 98 ALA A O 1
ATOM 734 N N . PRO A 1 99 ? -13.915 6.755 4.616 1.00 85.56 99 PRO A N 1
ATOM 735 C CA . PRO A 1 99 ? -13.793 6.807 3.149 1.00 85.56 99 PRO A CA 1
ATOM 736 C C . PRO A 1 99 ? -12.399 6.456 2.602 1.00 85.56 99 PRO A C 1
ATOM 738 O O . PRO A 1 99 ? -12.284 5.822 1.553 1.00 85.56 99 PRO A O 1
ATOM 741 N N . LEU A 1 100 ? -11.346 6.789 3.353 1.00 88.06 100 LEU A N 1
ATOM 742 C CA . LEU A 1 100 ? -9.959 6.481 3.017 1.00 88.06 100 LEU A CA 1
ATOM 743 C C . LEU A 1 100 ? -9.684 4.975 2.857 1.00 88.06 100 LEU A C 1
ATOM 745 O O . LEU A 1 100 ? -8.950 4.587 1.951 1.00 88.06 100 LEU A O 1
ATOM 749 N N . ALA A 1 101 ? -10.281 4.116 3.691 1.00 91.06 101 ALA A N 1
ATOM 750 C CA . ALA A 1 101 ? -10.057 2.671 3.606 1.00 91.06 101 ALA A CA 1
ATOM 751 C C . ALA A 1 101 ? -10.524 2.117 2.252 1.00 91.06 101 ALA A C 1
ATOM 753 O O . ALA A 1 101 ? -9.819 1.330 1.626 1.00 91.06 101 ALA A O 1
ATOM 754 N N . GLN A 1 102 ? -11.673 2.591 1.759 1.00 90.38 102 GLN A N 1
ATOM 755 C CA . GLN A 1 102 ? -12.195 2.193 0.454 1.00 90.38 102 GLN A CA 1
ATOM 756 C C . GLN A 1 102 ? -11.289 2.671 -0.689 1.00 90.38 102 GLN A C 1
ATOM 758 O O . GLN A 1 102 ? -11.055 1.921 -1.636 1.00 90.38 102 GLN A O 1
ATOM 763 N N . VAL A 1 103 ? -10.766 3.899 -0.595 1.00 92.50 103 VAL A N 1
ATOM 764 C CA . VAL A 1 103 ? -9.823 4.455 -1.580 1.00 92.50 103 VAL A CA 1
ATOM 765 C C . VAL A 1 103 ? -8.550 3.611 -1.646 1.00 92.50 103 VAL A C 1
ATOM 767 O O . VAL A 1 103 ? -8.121 3.247 -2.739 1.00 92.50 103 VAL A O 1
ATOM 770 N N . LEU A 1 104 ? -7.977 3.255 -0.494 1.00 95.31 104 LEU A N 1
ATOM 771 C CA . LEU A 1 104 ? -6.762 2.442 -0.427 1.00 95.31 104 LEU A CA 1
ATOM 772 C C . LEU A 1 104 ? -6.990 1.025 -0.959 1.00 95.31 104 LEU A C 1
ATOM 774 O O . LEU A 1 104 ? -6.215 0.577 -1.795 1.00 95.31 104 LEU A O 1
ATOM 778 N N . VAL A 1 105 ? -8.066 0.347 -0.546 1.00 95.81 105 VAL A N 1
ATOM 779 C CA . VAL A 1 105 ? -8.402 -1.012 -1.014 1.00 95.81 105 VAL A CA 1
ATOM 780 C C . VAL A 1 105 ? -8.536 -1.057 -2.535 1.00 95.81 105 VAL A C 1
ATOM 782 O O . VAL A 1 105 ? -7.896 -1.876 -3.191 1.00 95.81 105 VAL A O 1
ATOM 785 N N . LEU A 1 106 ? -9.333 -0.152 -3.114 1.00 95.62 106 LEU A N 1
ATOM 786 C CA . LEU A 1 106 ? -9.526 -0.103 -4.566 1.00 95.62 106 LEU A CA 1
ATOM 787 C C . LEU A 1 106 ? -8.232 0.256 -5.298 1.00 95.62 106 LEU A C 1
ATOM 789 O O . LEU A 1 106 ? -7.958 -0.300 -6.361 1.00 95.62 106 LEU A O 1
ATOM 793 N N . GLY A 1 107 ? -7.432 1.158 -4.725 1.00 97.62 107 GLY A N 1
ATOM 794 C CA . GLY A 1 107 ? -6.121 1.501 -5.257 1.00 97.62 107 GLY A CA 1
ATOM 795 C C . GLY A 1 107 ? -5.180 0.297 -5.282 1.00 97.62 107 GLY A C 1
ATOM 796 O O . GLY A 1 107 ? -4.586 0.016 -6.318 1.00 97.62 107 GLY A O 1
ATOM 797 N N . VAL A 1 108 ? -5.098 -0.473 -4.195 1.00 98.44 108 VAL A N 1
ATOM 798 C CA . VAL A 1 108 ? -4.258 -1.679 -4.117 1.00 98.44 108 VAL A CA 1
ATOM 799 C C . VAL A 1 108 ? -4.725 -2.753 -5.100 1.00 98.44 108 VAL A C 1
ATOM 801 O O . VAL A 1 108 ? -3.896 -3.310 -5.814 1.00 98.44 108 VAL A O 1
ATOM 804 N N . TYR A 1 109 ? -6.034 -2.988 -5.229 1.00 97.94 109 TYR A N 1
ATOM 805 C CA . TYR A 1 109 ? -6.566 -3.922 -6.231 1.00 97.94 109 TYR A CA 1
ATOM 806 C C . TYR A 1 109 ? -6.193 -3.526 -7.665 1.00 97.94 109 TYR A C 1
ATOM 808 O O . TYR A 1 109 ? -5.986 -4.387 -8.512 1.00 97.94 109 TYR A O 1
ATOM 816 N N . SER A 1 110 ? -6.042 -2.230 -7.951 1.00 97.56 110 SER A N 1
ATOM 817 C CA . SER A 1 110 ? -5.612 -1.775 -9.280 1.00 97.56 110 SER A CA 1
ATOM 818 C C . SER A 1 110 ? -4.148 -2.107 -9.621 1.00 97.56 110 SER A C 1
ATOM 820 O O . SER A 1 110 ? -3.757 -1.998 -10.784 1.00 97.56 110 SER A O 1
ATOM 822 N N . LEU A 1 111 ? -3.341 -2.535 -8.641 1.00 98.44 111 LEU A N 1
ATOM 823 C CA . LEU A 1 111 ? -1.920 -2.853 -8.823 1.00 98.44 111 LEU A CA 1
ATOM 824 C C . LEU A 1 111 ? -1.662 -4.274 -9.342 1.00 98.44 111 LEU A C 1
ATOM 826 O O . LEU A 1 111 ? -0.533 -4.561 -9.729 1.00 98.44 111 LEU A O 1
ATOM 830 N N . GLU A 1 112 ? -2.671 -5.148 -9.400 1.00 97.94 112 GLU A N 1
ATOM 831 C CA . GLU A 1 112 ? -2.528 -6.552 -9.826 1.00 97.94 112 GLU A CA 1
ATOM 832 C C . GLU A 1 112 ? -1.834 -6.691 -11.193 1.00 97.94 112 GLU A C 1
ATOM 834 O O . GLU A 1 112 ? -0.840 -7.402 -11.341 1.00 97.94 112 GLU A O 1
ATOM 839 N N . ASN A 1 113 ? -2.284 -5.927 -12.193 1.00 97.75 113 ASN A N 1
ATOM 840 C CA . ASN A 1 113 ? -1.663 -5.935 -13.521 1.00 97.75 113 ASN A CA 1
ATOM 841 C C . ASN A 1 113 ? -0.211 -5.438 -13.491 1.00 97.75 113 ASN A C 1
ATOM 843 O O . ASN A 1 113 ? 0.635 -5.942 -14.229 1.00 97.75 113 ASN A O 1
ATOM 847 N N . ALA A 1 114 ? 0.087 -4.446 -12.650 1.00 98.00 114 ALA A N 1
ATOM 848 C CA . ALA A 1 114 ? 1.429 -3.890 -12.532 1.00 98.00 114 ALA A CA 1
ATOM 849 C C . ALA A 1 114 ? 2.387 -4.872 -11.834 1.00 98.00 114 ALA A C 1
ATOM 851 O O . ALA A 1 114 ? 3.548 -4.962 -12.234 1.00 98.00 114 ALA A O 1
ATOM 852 N N . TYR A 1 115 ? 1.883 -5.663 -10.879 1.00 98.38 115 TYR A N 1
ATOM 853 C CA . TYR A 1 115 ? 2.591 -6.806 -10.303 1.00 98.38 115 TYR A CA 1
ATOM 854 C C . TYR A 1 115 ? 2.896 -7.868 -11.362 1.00 98.38 115 TYR A C 1
ATOM 856 O O . TYR A 1 115 ? 4.052 -8.221 -11.564 1.00 98.38 115 TYR A O 1
ATOM 864 N N . HIS A 1 116 ? 1.902 -8.329 -12.125 1.00 97.94 116 HIS A N 1
ATOM 865 C CA . HIS A 1 116 ? 2.161 -9.303 -13.193 1.00 97.94 116 HIS A CA 1
ATOM 866 C C . HIS A 1 116 ? 3.195 -8.805 -14.206 1.00 97.94 116 HIS A C 1
ATOM 868 O O . HIS A 1 116 ? 3.992 -9.589 -14.726 1.00 97.94 116 HIS A O 1
ATOM 874 N N . MET A 1 117 ? 3.213 -7.496 -14.462 1.00 97.88 117 MET A N 1
ATOM 875 C CA . MET A 1 117 ? 4.209 -6.899 -15.336 1.00 97.88 117 MET A CA 1
ATOM 876 C C . MET A 1 117 ? 5.611 -6.872 -14.735 1.00 97.88 117 MET A C 1
ATOM 878 O O . MET A 1 117 ? 6.551 -7.116 -15.488 1.00 97.88 117 MET A O 1
ATOM 882 N N . SER A 1 118 ? 5.774 -6.645 -13.426 1.00 97.50 118 SER A N 1
ATOM 883 C CA . SER A 1 118 ? 7.092 -6.760 -12.787 1.00 97.50 118 SER A CA 1
ATOM 884 C C . SER A 1 118 ? 7.609 -8.195 -12.829 1.00 97.50 118 SER A C 1
ATOM 886 O O . SER A 1 118 ? 8.768 -8.404 -13.173 1.00 97.50 118 SER A O 1
ATOM 888 N N . VAL A 1 119 ? 6.738 -9.185 -12.605 1.00 97.38 119 VAL A N 1
ATOM 889 C CA . VAL A 1 119 ? 7.089 -10.611 -12.722 1.00 97.38 119 VAL A CA 1
ATOM 890 C C . VAL A 1 119 ? 7.542 -10.955 -14.143 1.00 97.38 119 VAL A C 1
ATOM 892 O O . VAL A 1 119 ? 8.596 -11.554 -14.330 1.00 97.38 119 VAL A O 1
ATOM 895 N N . ALA A 1 120 ? 6.787 -10.537 -15.164 1.00 97.06 120 ALA A N 1
ATOM 896 C CA . ALA A 1 120 ? 7.131 -10.797 -16.564 1.00 97.06 120 ALA A CA 1
ATOM 897 C C . ALA A 1 120 ? 8.418 -10.086 -17.025 1.00 97.06 120 ALA A C 1
ATOM 899 O O . ALA A 1 120 ? 9.033 -10.507 -18.003 1.00 97.06 120 ALA A O 1
ATOM 900 N N . GLN A 1 121 ? 8.798 -8.997 -16.355 1.00 96.31 121 GLN A N 1
ATOM 901 C CA . GLN A 1 121 ? 10.020 -8.234 -16.619 1.00 96.31 121 GLN A CA 1
ATOM 902 C C . GLN A 1 121 ? 11.209 -8.689 -15.762 1.00 96.31 121 GLN A C 1
ATOM 904 O O . GLN A 1 121 ? 12.276 -8.093 -15.885 1.00 96.31 121 GLN A O 1
ATOM 909 N N . GLU A 1 122 ? 11.033 -9.709 -14.912 1.00 95.94 122 GLU A N 1
ATOM 910 C CA . GLU A 1 122 ? 12.035 -10.161 -13.934 1.00 95.94 122 GLU A CA 1
ATOM 911 C C . GLU A 1 122 ? 12.499 -9.022 -12.993 1.00 95.94 122 GLU A C 1
ATOM 913 O O . GLU A 1 122 ? 13.622 -9.008 -12.490 1.00 95.94 122 GLU A O 1
ATOM 918 N N . ASP A 1 123 ? 11.619 -8.044 -12.741 1.00 96.25 123 ASP A N 1
ATOM 919 C CA . ASP A 1 123 ? 11.853 -6.901 -11.853 1.00 96.25 123 ASP A CA 1
ATOM 920 C C . ASP A 1 123 ? 11.507 -7.291 -10.407 1.00 96.25 123 ASP A C 1
ATOM 922 O O . ASP A 1 123 ? 10.436 -6.976 -9.875 1.00 96.25 123 ASP A O 1
ATOM 926 N N . GLN A 1 124 ? 12.426 -8.040 -9.795 1.00 95.69 124 GLN A N 1
ATOM 927 C CA . GLN A 1 124 ? 12.268 -8.607 -8.455 1.00 95.69 124 GLN A CA 1
ATOM 928 C C . GLN A 1 124 ? 11.986 -7.539 -7.394 1.00 95.69 124 GLN A C 1
ATOM 930 O O . GLN A 1 124 ? 11.083 -7.711 -6.575 1.00 95.69 124 GLN A O 1
ATOM 935 N N . ASP A 1 125 ? 12.713 -6.419 -7.427 1.00 96.38 125 ASP A N 1
ATOM 936 C CA . ASP A 1 125 ? 12.574 -5.339 -6.444 1.00 96.38 125 ASP A CA 1
ATOM 937 C C . ASP A 1 125 ? 11.134 -4.806 -6.406 1.00 96.38 125 ASP A C 1
ATOM 939 O O . ASP A 1 125 ? 10.572 -4.547 -5.337 1.00 96.38 125 ASP A O 1
ATOM 943 N N . ARG A 1 126 ? 10.493 -4.661 -7.571 1.00 97.75 126 ARG A N 1
ATOM 944 C CA . ARG A 1 126 ? 9.087 -4.246 -7.639 1.00 97.75 126 ARG A CA 1
ATOM 945 C C . ARG A 1 126 ? 8.122 -5.350 -7.238 1.00 97.75 126 ARG A C 1
ATOM 947 O O . ARG A 1 126 ? 7.175 -5.064 -6.510 1.00 97.75 126 ARG A O 1
ATOM 954 N N . SER A 1 127 ? 8.361 -6.593 -7.653 1.00 98.19 127 SER A N 1
ATOM 955 C CA . SER A 1 127 ? 7.539 -7.737 -7.232 1.00 98.19 127 SER A CA 1
ATOM 956 C C . SER A 1 127 ? 7.500 -7.871 -5.704 1.00 98.19 127 SER A C 1
ATOM 958 O O . SER A 1 127 ? 6.423 -8.045 -5.130 1.00 98.19 127 SER A O 1
ATOM 960 N N . VAL A 1 128 ? 8.645 -7.688 -5.039 1.00 98.38 128 VAL A N 1
ATOM 961 C CA . VAL A 1 128 ? 8.764 -7.632 -3.573 1.00 98.38 128 VAL A CA 1
ATOM 962 C C . VAL A 1 128 ? 7.954 -6.471 -2.995 1.00 98.38 128 VAL A C 1
ATOM 964 O O . VAL A 1 128 ? 7.188 -6.660 -2.050 1.00 98.38 128 VAL A O 1
ATOM 967 N N . ASN A 1 129 ? 8.069 -5.273 -3.567 1.00 98.62 129 ASN A N 1
ATOM 968 C CA . ASN A 1 129 ? 7.338 -4.101 -3.085 1.00 98.62 129 ASN A CA 1
ATOM 969 C C . ASN A 1 129 ? 5.814 -4.249 -3.208 1.00 98.62 129 ASN A C 1
ATOM 971 O O . ASN A 1 129 ? 5.097 -3.935 -2.258 1.00 98.62 129 ASN A O 1
ATOM 975 N N . TYR A 1 130 ? 5.304 -4.787 -4.316 1.00 98.75 130 TYR A N 1
ATOM 976 C CA . TYR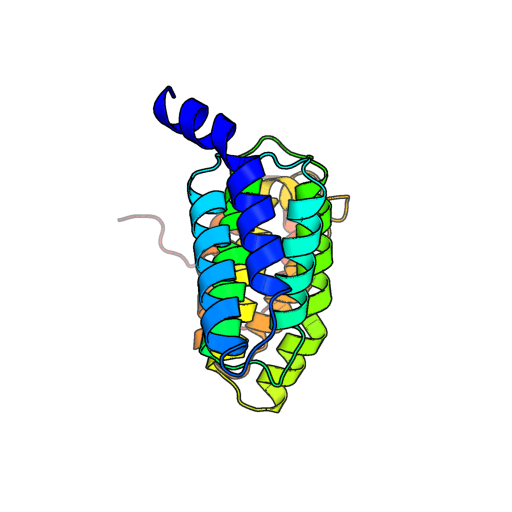 A 1 130 ? 3.879 -5.105 -4.442 1.00 98.75 130 TYR A CA 1
ATOM 977 C C . TYR A 1 130 ? 3.434 -6.160 -3.436 1.00 98.75 130 TYR A C 1
ATOM 979 O O . TYR A 1 130 ? 2.401 -5.982 -2.794 1.00 98.75 130 TYR A O 1
ATOM 987 N N . CYS A 1 131 ? 4.224 -7.220 -3.250 1.00 98.69 131 CYS A N 1
ATOM 988 C CA . CYS A 1 131 ? 3.906 -8.247 -2.266 1.00 98.69 131 CYS A CA 1
ATOM 989 C C . CYS A 1 131 ? 3.813 -7.658 -0.852 1.00 98.69 131 CYS A C 1
ATOM 991 O O . CYS A 1 131 ? 2.877 -7.979 -0.125 1.00 98.69 131 CYS A O 1
ATOM 993 N N . ARG A 1 132 ? 4.713 -6.735 -0.479 1.00 98.69 132 ARG A N 1
ATOM 994 C CA . ARG A 1 132 ? 4.634 -5.999 0.797 1.00 98.69 132 ARG A CA 1
ATOM 995 C C . ARG A 1 132 ? 3.323 -5.221 0.925 1.00 98.69 132 ARG A C 1
ATOM 997 O O . ARG A 1 132 ? 2.681 -5.293 1.967 1.00 98.69 132 ARG A O 1
ATOM 1004 N N . ILE A 1 133 ? 2.900 -4.516 -0.128 1.00 98.81 133 ILE A N 1
ATOM 1005 C CA . ILE A 1 133 ? 1.633 -3.766 -0.137 1.00 98.81 133 ILE A CA 1
ATOM 1006 C C . ILE A 1 133 ? 0.433 -4.709 0.033 1.00 98.81 133 ILE A C 1
ATOM 1008 O O . ILE A 1 133 ? -0.478 -4.410 0.806 1.00 98.81 133 ILE A O 1
ATOM 1012 N N . PHE A 1 134 ? 0.414 -5.838 -0.679 1.00 98.75 134 PHE A N 1
ATOM 1013 C CA . PHE A 1 134 ? -0.688 -6.802 -0.615 1.00 98.75 134 PHE A CA 1
ATOM 1014 C C . PHE A 1 134 ? -0.770 -7.480 0.755 1.00 98.75 134 PHE A C 1
ATOM 1016 O O . PHE A 1 134 ? -1.862 -7.568 1.319 1.00 98.75 134 PHE A O 1
ATOM 1023 N N . THR A 1 135 ? 0.371 -7.887 1.321 1.00 98.38 135 THR A N 1
ATOM 1024 C CA . THR A 1 135 ? 0.443 -8.428 2.686 1.00 98.38 135 THR A CA 1
ATOM 1025 C C . THR A 1 135 ? -0.061 -7.411 3.699 1.00 98.38 135 THR A C 1
ATOM 1027 O O . THR A 1 135 ? -0.918 -7.743 4.513 1.00 98.38 135 THR A O 1
ATOM 1030 N N . GLU A 1 136 ? 0.388 -6.160 3.610 1.00 98.25 136 GLU A N 1
ATOM 1031 C CA . GLU A 1 136 ? -0.023 -5.104 4.537 1.00 98.25 136 GLU A CA 1
ATOM 1032 C C . GLU A 1 136 ? -1.530 -4.813 4.459 1.00 98.25 136 GLU A C 1
ATOM 1034 O O . GLU A 1 136 ? -2.192 -4.644 5.484 1.00 98.25 136 GLU A O 1
ATOM 1039 N N . LEU A 1 137 ? -2.113 -4.813 3.251 1.00 97.75 137 LEU A N 1
ATOM 1040 C CA . LEU A 1 137 ? -3.559 -4.652 3.073 1.00 97.75 137 LEU A CA 1
ATOM 1041 C C . LEU A 1 137 ? -4.322 -5.747 3.822 1.00 97.75 137 LEU A C 1
ATOM 1043 O O . LEU A 1 137 ? -5.298 -5.462 4.518 1.00 97.75 137 LEU A O 1
ATOM 1047 N N . ALA A 1 138 ? -3.884 -6.992 3.663 1.00 96.75 138 ALA A N 1
ATOM 1048 C CA . ALA A 1 138 ? -4.523 -8.137 4.281 1.00 96.75 138 ALA A CA 1
ATOM 1049 C C . ALA A 1 138 ? -4.334 -8.160 5.802 1.00 96.75 138 ALA A C 1
ATOM 1051 O O . ALA A 1 138 ? -5.297 -8.428 6.517 1.00 96.75 138 ALA A O 1
ATOM 1052 N N . GLU A 1 139 ? -3.151 -7.812 6.316 1.00 95.75 139 GLU A N 1
ATOM 1053 C CA . GLU A 1 139 ? -2.920 -7.680 7.760 1.00 95.75 139 GLU A CA 1
ATOM 1054 C C . GLU A 1 139 ? -3.811 -6.585 8.363 1.00 95.75 139 GLU A C 1
ATOM 1056 O O . GLU A 1 139 ? -4.479 -6.807 9.377 1.00 95.75 139 GLU A O 1
ATOM 1061 N N . SER A 1 140 ? -3.913 -5.445 7.680 1.00 94.69 140 SER A N 1
ATOM 1062 C CA . SER A 1 140 ? -4.742 -4.301 8.074 1.00 94.69 140 SER A CA 1
ATOM 1063 C C . SER A 1 140 ? -6.255 -4.548 7.981 1.00 94.69 140 SER A C 1
ATOM 1065 O O . SER A 1 140 ? -7.046 -3.728 8.462 1.00 94.69 140 SER A O 1
ATOM 1067 N N . LEU A 1 141 ? -6.683 -5.627 7.321 1.00 94.00 141 LEU A N 1
ATOM 1068 C CA . LEU A 1 141 ? -8.087 -6.013 7.134 1.00 94.00 141 LEU A CA 1
ATOM 1069 C C . LEU A 1 141 ? -8.399 -7.411 7.672 1.00 94.00 141 LEU A C 1
ATOM 1071 O O . LEU A 1 141 ? -9.508 -7.900 7.473 1.00 94.00 141 LEU A O 1
ATOM 1075 N N . LEU A 1 142 ? -7.462 -8.041 8.382 1.00 93.00 142 LEU A N 1
ATOM 1076 C CA . LEU A 1 142 ? -7.575 -9.434 8.809 1.00 93.00 142 LEU A CA 1
ATOM 1077 C C . LEU A 1 142 ? -8.864 -9.700 9.598 1.00 93.00 142 LEU A C 1
ATOM 1079 O O . LEU A 1 142 ? -9.552 -10.691 9.371 1.00 93.00 142 LEU A O 1
ATOM 1083 N N . GLU A 1 143 ? -9.213 -8.790 10.503 1.00 90.75 143 GLU A N 1
ATOM 1084 C CA . GLU A 1 143 ? -10.422 -8.889 11.320 1.00 90.75 143 GLU A CA 1
ATOM 1085 C C . GLU A 1 143 ? -11.705 -8.822 10.473 1.00 90.75 143 GLU A C 1
ATOM 1087 O O . GLU A 1 143 ? -12.635 -9.591 10.713 1.00 90.75 143 GLU A O 1
ATOM 1092 N N . GLU A 1 144 ? -11.738 -7.974 9.440 1.00 91.56 144 GLU A N 1
ATOM 1093 C CA . GLU A 1 144 ? -12.862 -7.871 8.499 1.00 91.56 144 GLU A CA 1
ATOM 1094 C C . GLU A 1 144 ? -12.962 -9.097 7.590 1.00 91.56 144 GLU A C 1
ATOM 1096 O O . GLU A 1 144 ? -14.057 -9.617 7.382 1.00 91.56 144 GLU A O 1
ATOM 1101 N N . ILE A 1 145 ? -11.827 -9.610 7.105 1.00 92.50 145 ILE A N 1
ATOM 1102 C CA . ILE A 1 145 ? -11.764 -10.840 6.302 1.00 92.50 145 ILE A CA 1
ATOM 1103 C C . ILE A 1 145 ? -12.347 -12.020 7.087 1.00 92.50 145 ILE A C 1
ATOM 1105 O O . ILE A 1 145 ? -13.091 -12.823 6.528 1.00 92.50 145 ILE A O 1
ATOM 1109 N N . ILE A 1 146 ? -12.047 -12.115 8.384 1.00 90.38 146 ILE A N 1
ATOM 1110 C CA . ILE A 1 146 ? -12.514 -13.218 9.230 1.00 90.38 146 ILE A CA 1
ATOM 1111 C C . ILE A 1 146 ? -13.977 -13.037 9.654 1.00 90.38 146 ILE A C 1
ATOM 1113 O O . ILE A 1 146 ? -14.738 -14.005 9.626 1.00 90.38 146 ILE A O 1
ATOM 1117 N N . ARG A 1 147 ? -14.396 -11.824 10.042 1.00 89.19 147 ARG A N 1
ATOM 1118 C CA . ARG A 1 147 ? -15.766 -11.570 10.531 1.00 89.19 147 ARG A CA 1
ATOM 1119 C C . ARG A 1 147 ? -16.805 -11.460 9.424 1.00 89.19 147 ARG A C 1
ATOM 1121 O O . ARG A 1 147 ? -17.943 -11.888 9.617 1.00 89.19 147 ARG A O 1
ATOM 1128 N N . HIS A 1 148 ? -16.427 -10.899 8.281 1.00 90.25 148 HIS A N 1
ATOM 1129 C CA . HIS A 1 148 ? -17.313 -10.632 7.150 1.00 90.25 148 HIS A CA 1
ATOM 1130 C C . HIS A 1 148 ? -16.738 -11.222 5.849 1.00 90.25 148 HIS A C 1
ATOM 1132 O O . HIS A 1 148 ? -16.531 -10.495 4.873 1.00 90.25 148 HIS A O 1
ATOM 1138 N N . PRO A 1 149 ? -16.485 -12.544 5.799 1.00 91.25 149 PRO A N 1
ATOM 1139 C CA . PRO A 1 149 ? -15.812 -13.169 4.668 1.00 91.25 149 PRO A CA 1
ATOM 1140 C C . PRO A 1 149 ? -16.594 -12.962 3.365 1.00 91.25 149 PRO A C 1
ATOM 1142 O O . PRO A 1 149 ? -17.787 -13.271 3.273 1.00 91.25 149 PRO A O 1
ATOM 1145 N N . GLY A 1 150 ? -15.910 -12.440 2.348 1.00 88.69 150 GLY A N 1
ATOM 1146 C CA . GLY A 1 150 ? -16.462 -12.155 1.025 1.00 88.69 150 GLY A CA 1
ATOM 1147 C C . GLY A 1 150 ? -17.349 -10.907 0.949 1.00 88.69 150 GLY A C 1
ATOM 1148 O O . GLY A 1 150 ? -18.033 -10.723 -0.058 1.00 88.69 150 GLY A O 1
ATOM 1149 N N . GLN A 1 151 ? -17.386 -10.062 1.986 1.00 88.94 151 GLN A N 1
ATOM 1150 C CA . GLN A 1 151 ? -18.257 -8.883 2.040 1.00 88.94 151 GLN A CA 1
ATOM 1151 C C . GLN A 1 151 ? -17.490 -7.619 2.426 1.00 88.94 151 GLN A C 1
ATOM 1153 O O . GLN A 1 151 ? -16.673 -7.625 3.341 1.00 88.94 151 GLN A O 1
ATOM 1158 N N . GLY A 1 152 ? -17.815 -6.497 1.777 1.00 89.94 152 GLY A N 1
ATOM 1159 C CA . GLY A 1 152 ? -17.255 -5.190 2.125 1.00 89.94 152 GLY A CA 1
ATOM 1160 C C . GLY A 1 152 ? -15.725 -5.188 2.095 1.00 89.94 152 GLY A C 1
ATOM 1161 O O . GLY A 1 152 ? -15.126 -5.420 1.050 1.00 89.94 152 GLY A O 1
ATOM 1162 N N . LEU A 1 153 ? -15.104 -4.920 3.246 1.00 91.12 153 LEU A N 1
ATOM 1163 C CA . LEU A 1 153 ? -13.647 -4.933 3.410 1.00 91.12 153 LEU A CA 1
ATOM 1164 C C . LEU A 1 153 ? -13.058 -6.344 3.608 1.00 91.12 153 LEU A C 1
ATOM 1166 O O . LEU A 1 153 ? -11.848 -6.510 3.493 1.00 91.12 153 LEU A O 1
ATOM 1170 N N . GLY A 1 154 ? -13.896 -7.351 3.866 1.00 91.50 154 GLY A N 1
ATOM 1171 C CA . GLY A 1 154 ? -13.523 -8.766 3.938 1.00 91.50 154 GLY A CA 1
ATOM 1172 C C . GLY A 1 154 ? -13.583 -9.497 2.591 1.00 91.50 154 GLY A C 1
ATOM 1173 O O . GLY A 1 154 ? -13.696 -10.720 2.559 1.00 91.50 154 GLY A O 1
ATOM 1174 N N . ASP A 1 155 ? -13.566 -8.762 1.477 1.00 93.50 155 ASP A N 1
ATOM 1175 C CA . ASP A 1 155 ? -13.585 -9.304 0.115 1.00 93.50 155 ASP A CA 1
ATOM 1176 C C . ASP A 1 155 ? -12.385 -10.240 -0.147 1.00 93.50 155 ASP A C 1
ATOM 1178 O O . ASP A 1 155 ? -11.238 -9.936 0.195 1.00 93.50 155 ASP A O 1
ATOM 1182 N N . PHE A 1 156 ? -12.646 -11.385 -0.786 1.00 92.62 156 PHE A N 1
ATOM 1183 C CA . PHE A 1 156 ? -11.634 -12.403 -1.072 1.00 92.62 156 PHE A CA 1
ATOM 1184 C C . PHE A 1 156 ? -10.600 -11.979 -2.107 1.00 92.62 156 PHE A C 1
ATOM 1186 O O . PHE A 1 156 ? -9.517 -12.559 -2.113 1.00 92.62 156 PHE A O 1
ATOM 1193 N N . ARG A 1 157 ? -10.851 -10.915 -2.880 1.00 95.44 157 ARG A N 1
ATOM 1194 C CA . ARG A 1 157 ? -9.832 -10.332 -3.769 1.00 95.44 157 ARG A CA 1
ATOM 1195 C C . ARG A 1 157 ? -8.528 -10.003 -3.040 1.00 95.44 157 ARG A C 1
ATOM 1197 O O . ARG A 1 157 ? -7.455 -10.117 -3.619 1.00 95.44 157 ARG A O 1
ATOM 1204 N N . THR A 1 158 ? -8.600 -9.641 -1.757 1.00 95.50 158 THR A N 1
ATOM 1205 C CA . THR A 1 158 ? -7.405 -9.431 -0.929 1.00 95.50 158 THR A CA 1
ATOM 1206 C C . THR A 1 158 ? -6.579 -10.714 -0.776 1.00 95.50 158 THR A C 1
ATOM 1208 O O . THR A 1 158 ? -5.356 -10.664 -0.856 1.00 95.50 158 THR A O 1
ATOM 1211 N N . LEU A 1 159 ? -7.230 -11.867 -0.589 1.00 95.31 159 LEU A N 1
ATOM 1212 C CA . LEU A 1 159 ? -6.551 -13.162 -0.505 1.00 95.31 159 LEU A CA 1
ATOM 1213 C C . LEU A 1 159 ? -6.069 -13.637 -1.878 1.00 95.31 159 LEU A C 1
ATOM 1215 O O . LEU A 1 159 ? -4.968 -14.170 -1.967 1.00 95.31 159 LEU A O 1
ATOM 1219 N N . ASP A 1 160 ? -6.826 -13.384 -2.947 1.00 95.56 160 ASP A N 1
ATOM 1220 C CA . ASP A 1 160 ? -6.425 -13.738 -4.316 1.00 95.56 160 ASP A CA 1
ATOM 1221 C C . ASP A 1 160 ? -5.109 -13.052 -4.732 1.00 95.56 160 ASP A C 1
ATOM 1223 O O . ASP A 1 160 ? -4.242 -13.684 -5.345 1.00 95.56 160 ASP A O 1
ATOM 1227 N N . LEU A 1 161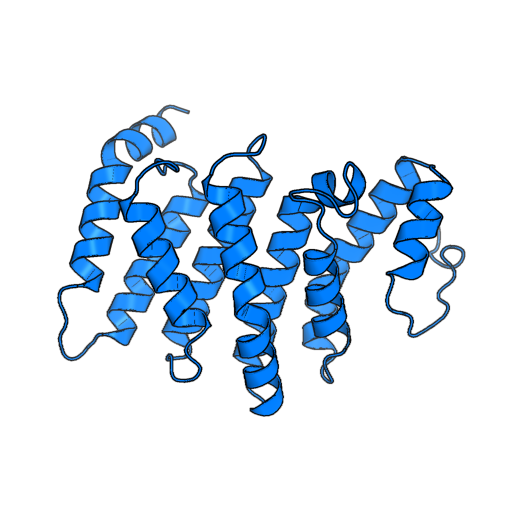 ? -4.901 -11.789 -4.332 1.00 97.31 161 LEU A N 1
ATOM 1228 C CA . LEU A 1 161 ? -3.624 -11.087 -4.529 1.00 97.31 161 LEU A CA 1
ATOM 1229 C C . LEU A 1 161 ? -2.451 -11.789 -3.826 1.00 97.31 161 LEU A C 1
ATOM 1231 O O . LEU A 1 161 ? -1.367 -11.914 -4.391 1.00 97.31 161 LEU A O 1
ATOM 1235 N N . LEU A 1 162 ? -2.662 -12.290 -2.608 1.00 96.69 162 LEU A N 1
ATOM 1236 C CA . LEU A 1 162 ? -1.626 -13.005 -1.857 1.00 96.69 162 LEU A CA 1
ATOM 1237 C C . LEU A 1 162 ? -1.334 -14.374 -2.451 1.00 96.69 162 LEU A C 1
ATOM 1239 O O . LEU A 1 162 ? -0.173 -14.759 -2.541 1.00 96.69 162 LEU A O 1
ATOM 1243 N N . LEU A 1 163 ? -2.365 -15.100 -2.888 1.00 93.81 163 LEU A N 1
ATOM 1244 C CA . LEU A 1 163 ? -2.197 -16.375 -3.588 1.00 93.81 163 LEU A CA 1
ATOM 1245 C C . LEU A 1 163 ? -1.395 -16.192 -4.875 1.00 93.81 163 LEU A C 1
ATOM 1247 O O . LEU A 1 163 ? -0.544 -17.019 -5.202 1.00 93.81 163 LEU A O 1
ATOM 1251 N N . THR A 1 164 ? -1.623 -15.074 -5.558 1.00 94.62 164 THR A N 1
ATOM 1252 C CA . THR A 1 164 ? -0.849 -14.673 -6.727 1.00 94.62 164 THR A CA 1
ATOM 1253 C C . THR A 1 164 ? 0.628 -14.449 -6.372 1.00 94.62 164 THR A C 1
ATOM 1255 O O . THR A 1 164 ? 1.496 -14.946 -7.088 1.00 94.62 164 THR A O 1
ATOM 1258 N N . CYS A 1 165 ? 0.935 -13.813 -5.233 1.00 95.44 165 CYS A N 1
ATOM 1259 C CA . CYS A 1 165 ? 2.311 -13.681 -4.731 1.00 95.44 165 CYS A CA 1
ATOM 1260 C C . CYS A 1 165 ? 2.939 -15.006 -4.280 1.00 95.44 165 CYS A C 1
ATOM 1262 O O . CYS A 1 165 ? 4.118 -15.236 -4.533 1.00 95.44 165 CYS A O 1
ATOM 1264 N N . VAL A 1 166 ? 2.173 -15.902 -3.654 1.00 94.25 166 VAL A N 1
ATOM 1265 C CA . VAL A 1 166 ? 2.646 -17.244 -3.264 1.00 94.25 166 VAL A CA 1
ATOM 1266 C C . VAL A 1 166 ? 2.993 -18.090 -4.493 1.00 94.25 166 VAL A C 1
ATOM 1268 O O . VAL A 1 166 ? 3.899 -18.917 -4.436 1.00 94.25 166 VAL A O 1
ATOM 1271 N N . GLY A 1 167 ? 2.301 -17.873 -5.614 1.00 91.00 167 GLY A N 1
ATOM 1272 C CA . GLY A 1 167 ? 2.594 -18.511 -6.898 1.00 91.00 167 GLY A CA 1
ATOM 1273 C C . GLY A 1 167 ? 3.821 -17.955 -7.631 1.00 91.00 167 GLY A C 1
ATOM 1274 O O . GLY A 1 167 ? 4.123 -18.431 -8.727 1.00 91.00 167 GLY A O 1
ATOM 1275 N N . HIS A 1 168 ? 4.512 -16.955 -7.075 1.00 94.44 168 HIS A N 1
ATOM 1276 C CA . HIS A 1 168 ? 5.728 -16.406 -7.667 1.00 94.44 168 HIS A CA 1
ATOM 1277 C C . HIS A 1 168 ? 6.833 -17.472 -7.752 1.00 94.44 168 HIS A C 1
ATOM 1279 O O . HIS A 1 168 ? 6.948 -18.342 -6.891 1.00 94.44 168 HIS A O 1
ATOM 1285 N N . TYR A 1 169 ? 7.664 -17.412 -8.798 1.00 90.31 169 TYR A N 1
ATOM 1286 C CA . TYR A 1 169 ? 8.730 -18.403 -9.007 1.00 90.31 169 TYR A CA 1
ATOM 1287 C C . TYR A 1 169 ? 9.848 -18.310 -7.958 1.00 90.31 169 TYR A C 1
ATOM 1289 O O . TYR A 1 169 ? 10.578 -19.276 -7.742 1.00 90.31 169 TYR A O 1
ATOM 1297 N N . ASP A 1 170 ? 9.990 -17.140 -7.339 1.00 91.44 170 ASP A N 1
ATOM 1298 C CA . ASP A 1 170 ? 10.953 -16.867 -6.282 1.00 91.44 170 ASP A CA 1
ATOM 1299 C C . ASP A 1 170 ? 10.296 -16.980 -4.903 1.00 91.44 170 ASP A C 1
ATOM 1301 O O . ASP A 1 170 ? 9.301 -16.303 -4.623 1.00 91.44 170 ASP A O 1
ATOM 1305 N N . TYR A 1 171 ? 10.880 -17.815 -4.043 1.00 90.69 171 TYR A N 1
ATOM 1306 C CA . TYR A 1 171 ? 10.383 -18.064 -2.695 1.00 90.69 171 TYR A CA 1
ATOM 1307 C C . TYR A 1 171 ? 10.493 -16.829 -1.795 1.00 90.69 171 TYR A C 1
ATOM 1309 O O . TYR A 1 171 ? 9.689 -16.705 -0.872 1.00 90.69 171 TYR A O 1
ATOM 1317 N N . GLU A 1 172 ? 11.429 -15.911 -2.068 1.00 91.38 172 GLU A N 1
ATOM 1318 C CA . GLU A 1 172 ? 11.611 -14.691 -1.271 1.00 91.38 172 GLU A CA 1
ATOM 1319 C C . GLU A 1 172 ? 10.361 -13.802 -1.319 1.00 91.38 172 GLU A C 1
ATOM 1321 O O . GLU A 1 172 ? 10.011 -13.156 -0.334 1.00 91.38 172 GLU A O 1
ATOM 1326 N N . VAL A 1 173 ? 9.631 -13.815 -2.442 1.00 93.31 173 VAL A N 1
ATOM 1327 C CA . VAL A 1 173 ? 8.359 -13.092 -2.575 1.00 93.31 173 VAL A CA 1
ATOM 1328 C C . VAL A 1 173 ? 7.265 -13.772 -1.751 1.00 93.31 173 VAL A C 1
ATOM 1330 O O . VAL A 1 173 ? 6.536 -13.104 -1.023 1.00 93.31 173 VAL A O 1
ATOM 1333 N N . ALA A 1 174 ? 7.165 -15.101 -1.814 1.00 91.31 174 ALA A N 1
ATOM 1334 C CA . ALA A 1 174 ? 6.168 -15.849 -1.051 1.00 91.31 174 ALA A CA 1
ATOM 1335 C C . ALA A 1 174 ? 6.378 -15.714 0.470 1.00 91.31 174 ALA A C 1
ATOM 1337 O O . ALA A 1 174 ? 5.400 -15.587 1.213 1.00 91.31 174 ALA A O 1
ATOM 1338 N N . GLU A 1 175 ? 7.637 -15.688 0.924 1.00 93.75 175 GLU A N 1
ATOM 1339 C CA . GLU A 1 175 ? 8.023 -15.582 2.338 1.00 93.75 175 GLU A CA 1
ATOM 1340 C C . GLU A 1 175 ? 7.456 -14.324 3.015 1.00 93.75 175 GLU A C 1
ATOM 1342 O O . GLU A 1 175 ? 7.034 -14.383 4.172 1.00 93.75 175 GLU A O 1
ATOM 1347 N N . ILE A 1 176 ? 7.326 -13.214 2.278 1.00 97.12 176 ILE A N 1
ATOM 1348 C CA . ILE A 1 176 ? 6.738 -11.954 2.773 1.00 97.12 176 ILE A CA 1
ATOM 1349 C C . ILE A 1 176 ? 5.309 -12.168 3.303 1.00 97.12 176 ILE A C 1
ATOM 1351 O O . ILE A 1 176 ? 4.871 -11.460 4.206 1.00 97.12 176 ILE A O 1
ATOM 1355 N N . THR A 1 177 ? 4.569 -13.146 2.773 1.00 96.06 177 THR A N 1
ATOM 1356 C CA . THR A 1 177 ? 3.171 -13.413 3.162 1.00 96.06 177 THR A CA 1
ATOM 1357 C C . THR A 1 177 ? 3.033 -14.319 4.392 1.00 96.06 177 THR A C 1
ATOM 1359 O O . THR A 1 177 ? 1.939 -14.447 4.944 1.00 96.06 177 THR A O 1
ATOM 1362 N N . PHE A 1 178 ? 4.108 -14.970 4.852 1.00 93.06 178 PHE A N 1
ATOM 1363 C CA . PHE A 1 178 ? 4.013 -16.068 5.826 1.00 93.06 178 PHE A CA 1
ATOM 1364 C C . PHE A 1 178 ? 3.482 -15.635 7.194 1.00 93.06 178 PHE A C 1
ATOM 1366 O O . PHE A 1 178 ? 2.680 -16.355 7.792 1.00 93.06 178 PHE A O 1
ATOM 1373 N N . ASN A 1 179 ? 3.889 -14.459 7.681 1.00 93.31 179 ASN A N 1
ATOM 1374 C CA . ASN A 1 179 ? 3.435 -13.937 8.973 1.00 93.31 179 ASN A CA 1
ATOM 1375 C C . ASN A 1 179 ? 1.908 -13.770 9.019 1.00 93.31 179 ASN A C 1
ATOM 1377 O O . ASN A 1 179 ? 1.259 -14.170 9.988 1.00 93.31 179 ASN A O 1
ATOM 1381 N N . LEU A 1 180 ? 1.328 -13.250 7.937 1.00 94.62 180 LEU A N 1
ATOM 1382 C CA . LEU A 1 180 ? -0.113 -13.112 7.795 1.00 94.62 180 LEU A CA 1
ATOM 1383 C C . LEU A 1 180 ? -0.813 -14.472 7.839 1.00 94.62 180 LEU A C 1
ATOM 1385 O O . LEU A 1 180 ? -1.763 -14.630 8.605 1.00 94.62 180 LEU A O 1
ATOM 1389 N N . TRP A 1 181 ? -0.363 -15.450 7.045 1.00 93.75 181 TRP A N 1
ATOM 1390 C CA . TRP A 1 181 ? -0.984 -16.780 7.018 1.00 93.75 181 TRP A CA 1
ATOM 1391 C C . TRP A 1 181 ? -0.934 -17.455 8.390 1.00 93.75 181 TRP A C 1
ATOM 1393 O O . TRP A 1 181 ? -1.934 -18.020 8.841 1.00 93.75 181 TRP A O 1
ATOM 1403 N N . TYR A 1 182 ? 0.196 -17.325 9.092 1.00 90.50 182 TYR A N 1
ATOM 1404 C CA . TYR A 1 182 ? 0.338 -17.796 10.465 1.00 90.50 182 TYR A CA 1
ATOM 1405 C C . TYR A 1 182 ? -0.685 -17.123 11.391 1.00 90.50 182 TYR A C 1
ATOM 1407 O O . TYR A 1 182 ? -1.499 -17.811 12.013 1.00 90.50 182 TYR A O 1
ATOM 1415 N N . ARG A 1 183 ? -0.729 -15.786 11.418 1.00 91.44 183 ARG A N 1
ATOM 1416 C CA . ARG A 1 183 ? -1.654 -15.025 12.271 1.00 91.44 183 ARG A CA 1
ATOM 1417 C C . ARG A 1 183 ? -3.118 -15.340 11.960 1.00 91.44 183 ARG A C 1
ATOM 1419 O O . ARG A 1 183 ? -3.922 -15.507 12.874 1.00 91.44 183 ARG A O 1
ATOM 1426 N N . MET A 1 184 ? -3.468 -15.451 10.683 1.00 91.25 184 MET A N 1
ATOM 1427 C CA . MET A 1 184 ? -4.808 -15.822 10.235 1.00 91.25 184 MET A CA 1
ATOM 1428 C C . MET A 1 184 ? -5.203 -17.212 10.740 1.00 91.25 184 MET A C 1
ATOM 1430 O O . MET A 1 184 ? -6.304 -17.374 11.267 1.00 91.25 184 MET A O 1
ATOM 1434 N N . SER A 1 185 ? -4.297 -18.192 10.650 1.00 88.12 185 SER A N 1
ATOM 1435 C CA . SER A 1 185 ? -4.536 -19.544 11.163 1.00 88.12 185 SER A CA 1
ATOM 1436 C C . SER A 1 185 ? -4.774 -19.563 12.676 1.00 88.12 185 SER A C 1
ATOM 1438 O O . SER A 1 185 ? -5.694 -20.235 13.140 1.00 88.12 185 SER A O 1
ATOM 1440 N N . GLU A 1 186 ? -4.026 -18.764 13.446 1.00 88.75 186 GLU A N 1
ATOM 1441 C CA . GLU A 1 186 ? -4.220 -18.654 14.895 1.00 88.75 186 GLU A CA 1
ATOM 1442 C C . GLU A 1 186 ? -5.580 -18.053 15.255 1.00 88.75 186 GLU A C 1
ATOM 1444 O O . GLU A 1 186 ? -6.220 -18.507 16.207 1.00 88.75 186 GLU A O 1
ATOM 1449 N N . VAL A 1 187 ? -6.023 -17.023 14.527 1.00 87.81 187 VAL A N 1
ATOM 1450 C CA . VAL A 1 187 ? -7.326 -16.392 14.777 1.00 87.81 187 VAL A CA 1
ATOM 1451 C C . VAL A 1 187 ? -8.456 -17.362 14.439 1.00 87.81 187 VAL A C 1
ATOM 1453 O O . VAL A 1 187 ? -9.334 -17.574 15.271 1.00 87.81 187 VAL A O 1
ATOM 1456 N N . LEU A 1 188 ? -8.406 -18.021 13.278 1.00 85.56 188 LEU A N 1
ATOM 1457 C CA . LEU A 1 188 ? -9.417 -19.006 12.879 1.00 85.56 188 LEU A CA 1
ATOM 1458 C C . LEU A 1 188 ? -9.493 -20.190 13.851 1.00 85.56 188 LEU A C 1
ATOM 1460 O O . LEU A 1 188 ? -10.584 -20.608 14.243 1.00 85.56 188 LEU A O 1
ATOM 1464 N N . TYR A 1 189 ? -8.340 -20.684 14.309 1.00 83.19 189 TYR A N 1
ATOM 1465 C CA . TYR A 1 189 ? -8.285 -21.750 15.305 1.00 83.19 189 TYR A CA 1
ATOM 1466 C C . TYR A 1 189 ? -8.954 -21.340 16.626 1.00 83.19 189 TYR A C 1
ATOM 1468 O O . TYR A 1 189 ? -9.687 -22.131 17.219 1.00 83.19 189 TYR A O 1
ATOM 1476 N N . LYS A 1 190 ? -8.751 -20.094 17.075 1.00 84.38 190 LYS A N 1
ATOM 1477 C CA . LYS A 1 190 ? -9.368 -19.559 18.303 1.00 84.38 190 LYS A CA 1
ATOM 1478 C C . LYS A 1 190 ? -10.882 -19.374 18.182 1.00 84.38 190 LYS A C 1
ATOM 1480 O O . LYS A 1 190 ? -11.580 -19.607 19.165 1.00 84.38 190 LYS A O 1
ATOM 1485 N N . GLU A 1 191 ? -11.384 -18.988 17.010 1.00 80.38 191 GLU A N 1
ATOM 1486 C CA . GLU A 1 191 ? -12.828 -18.853 16.754 1.00 80.38 191 GLU A CA 1
ATOM 1487 C C . GLU A 1 191 ? -13.558 -20.211 16.783 1.00 80.38 191 GLU A C 1
ATOM 1489 O O . GLU A 1 191 ? -14.753 -20.262 17.072 1.00 80.38 191 GLU A O 1
ATOM 1494 N N . ASN A 1 192 ? -12.846 -21.319 16.521 1.00 75.94 192 ASN A N 1
ATOM 1495 C CA . ASN A 1 192 ? -13.347 -22.700 16.596 1.00 75.94 192 ASN A CA 1
ATOM 1496 C C . ASN A 1 192 ? -14.695 -22.919 15.869 1.00 75.94 192 ASN A C 1
ATOM 1498 O O . ASN A 1 192 ? -15.586 -23.626 16.347 1.00 75.94 192 ASN A O 1
ATOM 1502 N N . ASN A 1 193 ? -14.855 -22.286 14.706 1.00 77.31 193 ASN A N 1
ATOM 1503 C CA . ASN A 1 193 ? -16.063 -22.353 13.892 1.00 77.31 193 ASN A CA 1
ATOM 1504 C C . ASN A 1 193 ? -15.813 -23.221 12.651 1.00 77.31 193 ASN A C 1
ATOM 1506 O O . ASN A 1 193 ? -15.136 -22.799 11.714 1.00 77.31 193 ASN A O 1
ATOM 1510 N N . GLU A 1 194 ? -16.390 -24.426 12.624 1.00 75.50 194 GLU A N 1
ATOM 1511 C CA . GLU A 1 194 ? -16.200 -25.397 11.534 1.00 75.50 194 GLU A CA 1
ATOM 1512 C C . GLU A 1 194 ? -16.578 -24.847 10.147 1.00 75.50 194 GLU A C 1
ATOM 1514 O O . GLU A 1 194 ? -15.924 -25.172 9.156 1.00 75.50 194 GLU A O 1
ATOM 1519 N N . ALA A 1 195 ? -17.592 -23.978 10.057 1.00 75.00 195 ALA A N 1
ATOM 1520 C CA . ALA A 1 195 ? -18.019 -23.398 8.785 1.00 75.00 195 ALA A CA 1
ATOM 1521 C C . ALA A 1 195 ? -17.016 -22.362 8.249 1.00 75.00 195 ALA A C 1
ATOM 1523 O O . ALA A 1 195 ? -16.764 -22.323 7.043 1.00 75.00 195 ALA A O 1
ATOM 1524 N N . LEU A 1 196 ? -16.423 -21.553 9.136 1.00 73.62 196 LEU A N 1
ATOM 1525 C CA . LEU A 1 196 ? -15.350 -20.621 8.772 1.00 73.62 196 LEU A CA 1
ATOM 1526 C C . LEU A 1 196 ? -14.070 -21.381 8.411 1.00 73.62 196 LEU A C 1
ATOM 1528 O O . LEU A 1 196 ? -13.464 -21.095 7.380 1.00 73.62 196 LEU A O 1
ATOM 1532 N N . ASN A 1 197 ? -13.714 -22.407 9.186 1.00 73.75 197 ASN A N 1
ATOM 1533 C CA . ASN A 1 197 ? -12.547 -23.244 8.905 1.00 73.75 197 ASN A CA 1
ATOM 1534 C C . ASN A 1 197 ? -12.658 -23.914 7.526 1.00 73.75 197 ASN A C 1
ATOM 1536 O O . ASN A 1 197 ? -11.748 -23.785 6.712 1.00 73.75 197 ASN A O 1
ATOM 1540 N N . GLY A 1 198 ? -13.806 -24.512 7.193 1.00 73.12 198 GLY A N 1
ATOM 1541 C CA . GLY A 1 198 ? -14.023 -25.117 5.872 1.00 73.12 198 GLY A CA 1
ATOM 1542 C C . GLY A 1 198 ? -14.080 -24.113 4.706 1.00 73.12 198 GLY A C 1
ATOM 1543 O O . GLY A 1 198 ? -13.903 -24.488 3.543 1.00 73.12 198 GLY A O 1
ATOM 1544 N N . LEU A 1 199 ? -14.344 -22.830 4.968 1.00 78.31 199 LEU A N 1
ATOM 1545 C CA . LEU A 1 199 ? -14.279 -21.773 3.954 1.00 78.31 199 LEU A CA 1
ATOM 1546 C C . LEU A 1 199 ? -12.826 -21.413 3.628 1.00 78.31 199 LEU A C 1
ATOM 1548 O O . LEU A 1 199 ? -12.465 -21.386 2.453 1.00 78.31 199 LEU A O 1
ATOM 1552 N N . PHE A 1 200 ? -11.997 -21.209 4.652 1.00 75.19 200 PHE A N 1
ATOM 1553 C CA . PHE A 1 200 ? -10.600 -20.809 4.482 1.00 75.19 200 PHE A CA 1
ATOM 1554 C C . PHE A 1 200 ? -9.658 -21.968 4.141 1.00 75.19 200 PHE A C 1
ATOM 1556 O O . PHE A 1 200 ? -8.703 -21.756 3.399 1.00 75.19 200 PHE A O 1
ATOM 1563 N N . GLU A 1 201 ? -9.960 -23.205 4.550 1.00 71.38 201 GLU A N 1
ATOM 1564 C CA . GLU A 1 201 ? -9.234 -24.400 4.082 1.00 71.38 201 GLU A CA 1
ATOM 1565 C C . GLU A 1 201 ? -9.244 -24.525 2.553 1.00 71.38 201 GLU A C 1
ATOM 1567 O O . GLU A 1 201 ? -8.278 -25.000 1.961 1.00 71.38 201 GLU A O 1
ATOM 1572 N N . ARG A 1 202 ? -10.316 -24.067 1.895 1.00 67.25 202 ARG A N 1
ATOM 1573 C CA . ARG A 1 202 ? -10.424 -24.072 0.428 1.00 67.25 202 ARG A CA 1
ATOM 1574 C C . ARG A 1 202 ? -9.617 -22.963 -0.249 1.00 67.25 202 ARG A C 1
ATOM 1576 O O . ARG A 1 202 ? -9.356 -23.078 -1.442 1.00 67.25 202 ARG A O 1
ATOM 1583 N N . LEU A 1 203 ? -9.254 -21.915 0.490 1.00 58.78 203 LEU A N 1
ATOM 1584 C CA . LEU A 1 203 ? -8.502 -20.756 0.001 1.00 58.78 203 LEU A CA 1
ATOM 1585 C C . LEU A 1 203 ? -6.997 -20.863 0.289 1.00 58.78 203 LEU A C 1
ATOM 1587 O O . LEU A 1 203 ? -6.226 -20.113 -0.295 1.00 58.78 203 LEU A O 1
ATOM 1591 N N . HIS A 1 204 ? -6.557 -21.782 1.156 1.00 55.81 204 HIS A N 1
ATOM 1592 C CA . HIS A 1 204 ? -5.135 -21.961 1.451 1.00 55.81 204 HIS A CA 1
ATOM 1593 C C . HIS A 1 204 ? -4.390 -22.544 0.232 1.00 55.81 204 HIS A C 1
ATOM 1595 O O . HIS A 1 204 ? -4.785 -23.597 -0.284 1.00 55.81 204 HIS A O 1
ATOM 1601 N N . PRO A 1 205 ? -3.274 -21.936 -0.211 1.00 47.00 205 PRO A N 1
ATOM 1602 C CA . PRO A 1 205 ? -2.463 -22.492 -1.280 1.00 47.00 205 PRO A CA 1
ATOM 1603 C C . PRO A 1 205 ? -1.789 -23.763 -0.759 1.00 47.00 205 PRO A C 1
ATOM 1605 O O . PRO A 1 205 ? -0.966 -23.728 0.152 1.00 47.00 205 PRO A O 1
ATOM 1608 N N . ALA A 1 206 ? -2.149 -24.918 -1.308 1.00 39.22 206 ALA A N 1
ATOM 1609 C CA . ALA A 1 206 ? -1.350 -26.120 -1.125 1.00 39.22 206 ALA A CA 1
ATOM 1610 C C . ALA A 1 206 ? -0.133 -26.038 -2.059 1.00 39.22 206 ALA A C 1
ATOM 1612 O O . ALA A 1 206 ? -0.286 -26.092 -3.280 1.00 39.22 206 ALA A O 1
ATOM 1613 N N . PRO A 1 207 ? 1.077 -26.021 -1.489 1.00 42.44 207 PRO A N 1
ATOM 1614 C CA . PRO A 1 207 ? 1.983 -27.112 -1.795 1.00 42.44 207 PRO A CA 1
ATOM 1615 C C . PRO A 1 207 ? 2.506 -27.695 -0.483 1.00 42.44 207 PRO A C 1
ATOM 1617 O O . PRO A 1 207 ? 3.075 -27.006 0.351 1.00 42.44 207 PRO A O 1
ATOM 1620 N N . HIS A 1 208 ? 2.311 -29.003 -0.335 1.00 35.75 208 HIS A N 1
ATOM 1621 C CA . HIS A 1 208 ? 2.540 -29.816 0.860 1.00 35.75 208 HIS A CA 1
ATOM 1622 C C . HIS A 1 208 ? 1.380 -29.832 1.856 1.00 35.75 208 HIS A C 1
ATOM 1624 O O . HIS A 1 208 ? 1.029 -28.859 2.511 1.00 35.75 208 HIS A O 1
ATOM 1630 N N . ARG A 1 209 ? 0.837 -31.043 2.017 1.00 38.44 209 ARG A N 1
ATOM 1631 C CA . ARG A 1 209 ? 0.175 -31.498 3.235 1.00 38.44 209 ARG A CA 1
ATOM 1632 C C . ARG A 1 209 ? 1.147 -31.351 4.416 1.00 38.44 209 ARG A C 1
ATOM 1634 O O . ARG A 1 209 ? 1.720 -32.340 4.861 1.00 38.44 209 ARG A O 1
ATOM 1641 N N . CYS A 1 210 ? 1.347 -30.145 4.923 1.00 35.50 210 CYS A N 1
ATOM 1642 C CA . CYS A 1 210 ? 1.649 -29.977 6.332 1.00 35.50 210 CYS A CA 1
ATOM 1643 C C . CYS A 1 210 ? 0.298 -29.979 7.026 1.00 35.50 210 CYS A C 1
ATOM 1645 O O . CYS A 1 210 ? -0.390 -28.966 7.107 1.00 35.50 210 CYS A O 1
ATOM 1647 N N . SER A 1 211 ? -0.120 -31.168 7.452 1.00 33.97 211 SER A N 1
ATOM 1648 C CA . SER A 1 211 ? -1.183 -31.294 8.430 1.00 33.97 211 SER A CA 1
ATOM 1649 C C . SER A 1 211 ? -0.885 -30.322 9.572 1.00 33.97 211 SER A C 1
ATOM 1651 O O . SER A 1 211 ? 0.200 -30.363 10.150 1.00 33.97 211 SER A O 1
ATOM 1653 N N . LEU A 1 212 ? -1.865 -29.514 9.963 1.00 41.03 212 LEU A N 1
ATOM 1654 C CA . LEU A 1 212 ? -1.845 -28.712 11.195 1.00 41.03 212 LEU A CA 1
ATOM 1655 C C . LEU A 1 212 ? -1.609 -29.557 12.476 1.00 41.03 212 LEU A C 1
ATOM 1657 O O . LEU A 1 212 ? -1.561 -29.026 13.576 1.00 41.03 212 LEU A O 1
ATOM 1661 N N . SER A 1 213 ? -1.417 -30.875 12.342 1.00 36.44 213 SER A N 1
ATOM 1662 C CA . SER A 1 213 ? -1.003 -31.814 13.382 1.00 36.44 213 SER A CA 1
ATOM 1663 C C . SER A 1 213 ? 0.518 -31.998 13.538 1.00 36.44 213 SER A C 1
ATOM 1665 O O . SER A 1 213 ? 0.915 -32.815 14.364 1.00 36.44 213 SER A O 1
ATOM 1667 N N . SER A 1 214 ? 1.380 -31.346 12.742 1.00 32.78 214 SER A N 1
ATOM 1668 C CA . SER A 1 214 ? 2.844 -31.565 12.791 1.00 32.78 214 SER A CA 1
ATOM 1669 C C . SER A 1 214 ? 3.692 -30.366 13.230 1.00 32.78 214 SER A C 1
ATOM 1671 O O . SER A 1 214 ? 4.917 -30.446 13.163 1.00 32.78 214 SER A O 1
ATOM 1673 N N . LEU A 1 215 ? 3.089 -29.283 13.725 1.00 36.84 215 LEU A N 1
ATOM 1674 C CA . LEU A 1 215 ? 3.839 -28.263 14.464 1.00 36.84 215 LEU A CA 1
ATOM 1675 C C . LEU A 1 215 ? 3.984 -28.724 15.925 1.00 36.84 215 LEU A C 1
ATOM 1677 O O . LEU A 1 215 ? 2.971 -29.046 16.552 1.00 36.84 215 LEU A O 1
ATOM 1681 N N . PRO A 1 216 ? 5.209 -28.820 16.480 1.00 30.27 216 PRO A N 1
ATOM 1682 C CA . PRO A 1 216 ? 5.393 -29.251 17.855 1.00 30.27 216 PRO A CA 1
ATOM 1683 C C . PRO A 1 216 ? 4.781 -28.210 18.790 1.00 30.27 216 PRO A C 1
ATOM 1685 O O . PRO A 1 216 ? 5.201 -27.054 18.833 1.00 30.27 216 PRO A O 1
ATOM 1688 N N . ALA A 1 217 ? 3.771 -28.636 19.544 1.00 40.06 217 ALA A N 1
ATOM 1689 C CA . ALA A 1 217 ? 3.276 -27.887 20.679 1.00 40.06 217 ALA A CA 1
ATOM 1690 C C . ALA A 1 217 ? 4.390 -27.803 21.729 1.00 40.06 217 ALA A C 1
ATOM 1692 O O . ALA A 1 217 ? 4.689 -28.797 22.383 1.00 40.06 217 ALA A O 1
ATOM 1693 N N . GLY A 1 218 ? 4.962 -26.613 21.886 1.00 38.03 218 GLY A N 1
ATOM 1694 C CA . GLY A 1 218 ? 5.656 -26.194 23.098 1.00 38.03 218 GLY A CA 1
ATOM 1695 C C . GLY A 1 218 ? 7.035 -26.807 23.353 1.00 38.03 218 GLY A C 1
ATOM 1696 O O . GLY A 1 218 ? 7.196 -28.005 23.583 1.00 38.03 218 GLY A O 1
ATOM 1697 N N . SER A 1 219 ? 8.008 -25.914 23.480 1.00 33.03 219 SER A N 1
ATOM 1698 C CA . SER A 1 219 ? 9.032 -25.984 24.525 1.00 33.03 219 SER A CA 1
ATOM 1699 C C . SER A 1 219 ? 9.337 -24.570 24.984 1.00 33.03 219 SER A C 1
ATOM 1701 O O . SER A 1 219 ? 9.611 -23.749 24.080 1.00 33.03 219 SER A O 1
#

Sequence (219 aa):
NEVIEIFTQVSSQVVQLLDACLQSGTDNDGKRRARVFRCLGSWFSVGALQLDDPNLHKLLGAVFEALTNTSSSSSVHEAASDCICNALLLIGETSKPAPLAQVLVLGVYSLENAYHMSVAQEDQDRSVNYCRIFTELAESLLEEIIRHPGQGLGDFRTLDLLLTCVGHYDYEVAEITFNLWYRMSEVLYKENNEALNGLFERLHPAPHRCSLSSLPAGS

InterPro domains:
  IPR011989 Armadillo-like helical [G3DSA:1.25.10.10] (1-205)
  IPR016024 Armadillo-type fold [SSF48371] (4-194)
  IPR051345 Importin beta-like nuclear transport receptors [PTHR12363] (2-201)
  IPR057941 Transportin-3/Importin-13, second TPR domain [PF24138] (122-202)

pLDDT: mean 86.96, std 16.2, range [30.27, 98.81]

Secondary structure (DSSP, 8-state):
-HHHHHHHHHHHHHHHHHHHHHHS--TTHHHHHHHHHHHHHHHHHHT-S-TT-HHHHHHHHHHHHHHH-TTS-HHHHHHHHHHHHHHHHHHHHS-S--HHHHHHHHHHHTTHHHHHHHHHTT-HHHHHHHHHHHHHHHHTTHHHHHHSTTSGGG-THHHHHHHHHHTSSSHHHHHTTHHHHHHHHHHHHHHT-HHHHHHHTTTS--SS---TT-S----

Organism: Ixodes ricinus (NCBI:txid34613)